Protein AF-A0AAE8SJ92-F1 (afdb_monomer)

Solvent-accessible surface area (backbone atoms only — not comparable to full-atom values): 19995 Å² total; per-residue (Å²): 140,82,83,85,82,84,79,82,82,78,79,76,79,74,78,73,86,86,67,100,81,76,43,75,47,78,49,66,34,76,80,78,74,96,70,78,94,58,76,64,58,62,57,50,50,47,51,51,50,50,48,50,41,55,70,40,39,70,31,31,31,41,36,41,26,36,75,69,54,67,70,46,52,54,52,37,30,34,48,52,74,58,79,40,101,64,63,31,52,60,46,26,26,34,40,36,40,39,67,45,48,76,90,80,44,58,90,70,37,42,37,67,33,60,55,70,66,66,40,65,37,47,46,60,35,84,49,24,35,33,44,37,54,49,67,61,39,69,62,73,81,68,88,68,86,73,56,53,15,34,16,52,30,29,32,42,35,42,74,61,72,81,57,59,38,29,28,59,53,35,27,32,43,33,30,53,60,83,88,53,43,47,85,85,71,62,76,72,70,36,28,30,30,54,50,19,57,42,49,57,76,21,25,85,42,27,28,34,42,34,39,50,43,50,90,30,46,38,61,67,25,71,72,34,79,88,53,48,79,85,55,51,72,66,53,50,52,46,51,39,48,52,59,36,69,72,40,91,86,58,88,67,52,64,68,49,52,56,55,35,54,73,58,30,58,80,78,86,78,50,84,76,75,68,54,84,42,67,56,10,40,50,78,63,52,73,26,81,47,32,27,35,40,34,37,15,45,38,40,61,53,21,50,36,81,54,98,77,83,58,80,65,34,46,56,76,52,81,55,94,65,49,58,77,82,38,63,47,93,57,51,78,43,82,45,69,40,93,76,56,90,83,42,28,63,68,63,72,75,74

Secondary structure (DSSP, 8-state):
--PPP--------PPPS--TT--EEEE------SSS--HHHHHHHHHHHHHHHHH-TT--EEEEES---HHHHHHHHHHHHT-S---TTTT--EEEEE-S-TTTS-TTBPEEE-HHHHHTTTTT-TT--EEEESSEEESS-------TT-B---EEE-S-GGGGGSBSS--EEEEE-TTPBPTTSPPP-B-HHHHHHHHHTTTTT--EEEEE-GGGB-HHHHH-TTT-----HHHHHHHHHHHHHTSTT-TTSHHHHHHHHHHPPPP---GGGGS--TTSS--GGG-TT--EEEEEHHHHH-----TT--SSP--SS--SS-TGGG--TT-SEEEEES--TTT-HHHHT-

Radius of gyration: 22.36 Å; Cα contacts (8 Å, |Δi|>4): 592; chains: 1; bounding box: 78×49×53 Å

Structure (mmCIF, N/CA/C/O backbone):
data_AF-A0AAE8SJ92-F1
#
_entry.id   AF-A0AAE8SJ92-F1
#
loop_
_atom_site.group_PDB
_atom_site.id
_atom_site.type_symbol
_atom_site.label_atom_id
_atom_site.label_alt_id
_atom_site.label_comp_id
_atom_site.label_asym_id
_atom_site.label_entity_id
_atom_site.label_seq_id
_atom_site.pdbx_PDB_ins_code
_atom_site.Cartn_x
_atom_site.Cartn_y
_atom_site.Cartn_z
_atom_site.occupancy
_atom_site.B_iso_or_equiv
_atom_site.auth_seq_id
_atom_site.auth_comp_id
_atom_site.auth_asym_id
_atom_site.auth_atom_id
_atom_site.pdbx_PDB_model_num
ATOM 1 N N . MET A 1 1 ? -52.503 16.963 -13.903 1.00 39.47 1 MET A N 1
ATOM 2 C CA . MET A 1 1 ? -52.080 15.668 -14.492 1.00 39.47 1 MET A CA 1
ATOM 3 C C . MET A 1 1 ? -50.887 15.995 -15.384 1.00 39.47 1 MET A C 1
ATOM 5 O O . MET A 1 1 ? -51.058 16.876 -16.203 1.00 39.47 1 MET A O 1
ATOM 9 N N . SER A 1 2 ? -49.658 15.505 -15.225 1.00 32.34 2 SER A N 1
ATOM 10 C CA . SER A 1 2 ? -49.125 14.230 -14.731 1.00 32.34 2 SER A CA 1
ATOM 11 C C . SER A 1 2 ? -47.848 14.455 -13.887 1.00 32.34 2 SER A C 1
ATOM 13 O O . SER A 1 2 ? -47.160 15.459 -14.041 1.00 32.34 2 SER A O 1
ATOM 15 N N . LYS A 1 3 ? -47.551 13.543 -12.951 1.00 31.61 3 LYS A N 1
ATOM 16 C CA . LYS A 1 3 ? -46.287 13.520 -12.188 1.00 31.61 3 LYS A CA 1
ATOM 17 C C . LYS A 1 3 ? -45.207 12.820 -13.028 1.00 31.61 3 LYS A C 1
ATOM 19 O O . LYS A 1 3 ? -45.517 11.751 -13.558 1.00 31.61 3 LYS A O 1
ATOM 24 N N . PRO A 1 4 ? -43.955 13.304 -13.094 1.00 30.95 4 PRO A N 1
ATOM 25 C CA . PRO A 1 4 ? -42.864 12.488 -13.603 1.00 30.95 4 PRO A CA 1
ATOM 26 C C . PRO A 1 4 ? -42.423 11.492 -12.520 1.00 30.95 4 PRO A C 1
ATOM 28 O O . PRO A 1 4 ? -42.120 11.852 -11.381 1.00 30.95 4 PRO A O 1
ATOM 31 N N . ASN A 1 5 ? -42.450 10.213 -12.889 1.00 31.83 5 ASN A N 1
ATOM 32 C CA . ASN A 1 5 ? -41.994 9.076 -12.097 1.00 31.83 5 ASN A CA 1
ATOM 33 C C . ASN A 1 5 ? -40.527 9.249 -11.670 1.00 31.83 5 ASN A C 1
ATOM 35 O O . ASN A 1 5 ? -39.636 9.259 -12.516 1.00 31.83 5 ASN A O 1
ATOM 39 N N . ARG A 1 6 ? -40.265 9.286 -10.359 1.00 26.86 6 ARG A N 1
ATOM 40 C CA . ARG A 1 6 ? -38.925 9.044 -9.809 1.00 26.86 6 ARG A CA 1
ATOM 41 C C . ARG A 1 6 ? -38.680 7.535 -9.812 1.00 26.86 6 ARG A C 1
ATOM 43 O O . ARG A 1 6 ? -39.269 6.816 -9.009 1.00 26.86 6 ARG A O 1
ATOM 50 N N . ARG A 1 7 ? -37.844 7.049 -10.732 1.00 24.59 7 ARG A N 1
ATOM 51 C CA . ARG A 1 7 ? -37.282 5.694 -10.649 1.00 24.59 7 ARG A CA 1
ATOM 52 C C . ARG A 1 7 ? -36.124 5.714 -9.656 1.00 24.59 7 ARG A C 1
ATOM 54 O O . ARG A 1 7 ? -35.165 6.453 -9.841 1.00 24.59 7 ARG A O 1
ATOM 61 N N . ILE A 1 8 ? -36.234 4.899 -8.613 1.00 24.17 8 ILE A N 1
ATOM 62 C CA . ILE A 1 8 ? -35.121 4.535 -7.739 1.00 24.17 8 ILE A CA 1
ATOM 63 C C . ILE A 1 8 ? -34.380 3.406 -8.454 1.00 24.17 8 ILE A C 1
ATOM 65 O O . ILE A 1 8 ? -34.894 2.292 -8.528 1.00 24.17 8 ILE A O 1
ATOM 69 N N . ASN A 1 9 ? -33.196 3.689 -8.994 1.00 21.56 9 ASN A N 1
ATOM 70 C CA . ASN 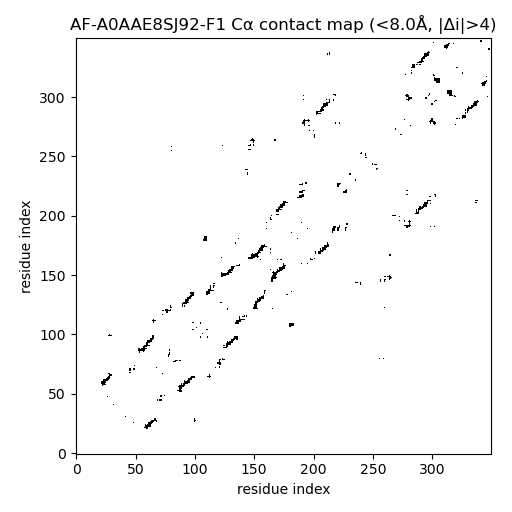A 1 9 ? -32.281 2.643 -9.436 1.00 21.56 9 ASN A CA 1
ATOM 71 C C . ASN A 1 9 ? -31.325 2.342 -8.280 1.00 21.56 9 ASN A C 1
ATOM 73 O O . ASN A 1 9 ? -30.251 2.924 -8.179 1.00 21.56 9 ASN A O 1
ATOM 77 N N . ALA A 1 10 ? -31.730 1.440 -7.388 1.00 25.19 10 ALA A N 1
ATOM 78 C CA . ALA A 1 10 ? -30.761 0.703 -6.592 1.00 25.19 10 ALA A CA 1
ATOM 79 C C . ALA A 1 10 ? -30.164 -0.349 -7.530 1.00 25.19 10 ALA A C 1
ATOM 81 O O . ALA A 1 10 ? -30.866 -1.285 -7.909 1.00 25.19 10 ALA A O 1
ATOM 82 N N . ILE A 1 11 ? -28.917 -0.172 -7.967 1.00 26.36 11 ILE A N 1
ATOM 83 C CA . ILE A 1 11 ? -28.207 -1.235 -8.683 1.00 26.36 11 ILE A CA 1
ATOM 84 C C . ILE A 1 11 ? -27.856 -2.292 -7.627 1.00 26.36 11 ILE A C 1
ATOM 86 O O . ILE A 1 11 ? -27.082 -1.996 -6.715 1.00 26.36 11 ILE A O 1
ATOM 90 N N . PRO A 1 12 ? -28.426 -3.507 -7.687 1.00 25.19 12 PRO A N 1
ATOM 91 C CA . PRO A 1 12 ? -27.986 -4.573 -6.815 1.00 25.19 12 PRO A CA 1
ATOM 92 C C . PRO A 1 12 ? -26.605 -5.005 -7.301 1.00 25.19 12 PRO A C 1
ATOM 94 O O . PRO A 1 12 ? -26.458 -5.471 -8.431 1.00 25.19 12 PRO A O 1
ATOM 97 N N . LEU A 1 13 ? -25.588 -4.861 -6.451 1.00 33.59 13 LEU A N 1
ATOM 98 C CA . LEU A 1 13 ? -24.337 -5.587 -6.643 1.00 33.59 13 LEU A CA 1
ATOM 99 C C . LEU A 1 13 ? -24.693 -7.077 -6.656 1.00 33.59 13 LEU A C 1
ATOM 101 O O . LEU A 1 13 ? -25.088 -7.641 -5.632 1.00 33.59 13 LEU A O 1
ATOM 105 N N . LEU A 1 14 ? -24.622 -7.695 -7.836 1.00 26.36 14 LEU A N 1
ATOM 106 C CA . LEU A 1 14 ? -24.794 -9.133 -7.985 1.00 26.36 14 LEU A CA 1
ATOM 107 C C . LEU A 1 14 ? -23.787 -9.831 -7.057 1.00 26.36 14 LEU A C 1
ATOM 109 O O . LEU A 1 14 ? -22.599 -9.499 -7.086 1.00 26.36 14 LEU A O 1
ATOM 113 N N . PRO A 1 15 ? -24.223 -10.787 -6.221 1.00 29.75 15 PRO A N 1
ATOM 114 C CA . PRO A 1 15 ? -23.308 -11.509 -5.357 1.00 29.75 15 PRO A CA 1
ATOM 115 C C . PRO A 1 15 ? -22.364 -12.344 -6.227 1.00 29.75 15 PRO A C 1
ATOM 117 O O . PRO A 1 15 ? -22.806 -13.256 -6.932 1.00 29.75 15 PRO A O 1
ATOM 120 N N . SER A 1 16 ? -21.056 -12.068 -6.160 1.00 33.53 16 SER A N 1
ATOM 121 C CA . SER A 1 16 ? -20.082 -13.067 -6.591 1.00 33.53 16 SER A CA 1
ATOM 122 C C . SER A 1 16 ? -20.241 -14.280 -5.671 1.00 33.53 16 SER A C 1
ATOM 124 O O . SER A 1 16 ? -20.337 -14.165 -4.444 1.00 33.53 16 SER A O 1
ATOM 126 N N . LYS A 1 17 ? -20.410 -15.450 -6.287 1.00 34.56 17 LYS A N 1
ATOM 127 C CA . LYS A 1 17 ? -20.635 -16.708 -5.579 1.00 34.56 17 LYS A CA 1
ATOM 128 C C . LYS A 1 17 ? -19.43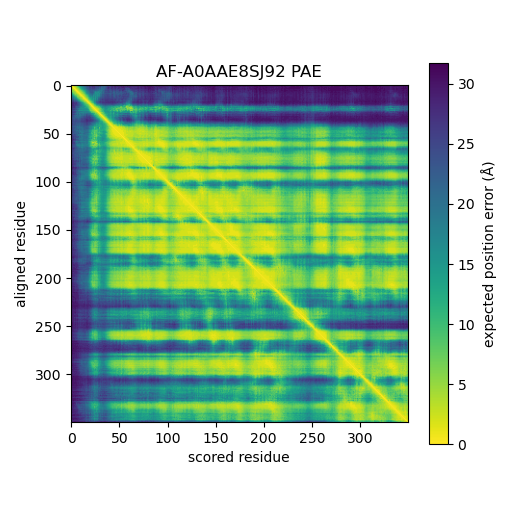3 -16.983 -4.662 1.00 34.56 17 LYS A C 1
ATOM 130 O O . LYS A 1 17 ? -18.298 -16.894 -5.113 1.00 34.56 17 LYS A O 1
ATOM 135 N N . ASN A 1 18 ? -19.733 -17.365 -3.417 1.00 37.59 18 ASN A N 1
ATOM 136 C CA . ASN A 1 18 ? -18.835 -17.745 -2.313 1.00 37.59 18 ASN A CA 1
ATOM 137 C C . ASN A 1 18 ? -18.198 -16.620 -1.474 1.00 37.59 18 ASN A C 1
ATOM 139 O O . ASN A 1 18 ? -17.007 -16.382 -1.590 1.00 37.59 18 ASN A O 1
ATOM 143 N N . THR A 1 19 ? -18.935 -16.079 -0.493 1.00 36.50 19 THR A N 1
ATOM 144 C CA . THR A 1 19 ? -18.473 -16.015 0.917 1.00 36.50 19 THR A CA 1
ATOM 145 C C . THR A 1 19 ? -19.671 -15.890 1.871 1.00 36.50 19 THR A C 1
ATOM 147 O O . THR A 1 19 ? -20.252 -14.823 2.050 1.00 36.50 19 THR A O 1
ATOM 150 N N . ALA A 1 20 ? -20.056 -16.984 2.529 1.00 35.12 20 ALA A N 1
ATOM 151 C CA . ALA A 1 20 ? -21.269 -17.060 3.351 1.00 35.12 20 ALA A CA 1
ATOM 152 C C . ALA A 1 20 ? -21.209 -16.331 4.717 1.00 35.12 20 ALA A C 1
ATOM 154 O O . ALA A 1 20 ? -22.040 -16.608 5.569 1.00 35.12 20 ALA A O 1
ATOM 155 N N . ASN A 1 21 ? -20.267 -15.408 4.965 1.00 43.81 21 ASN A N 1
ATOM 156 C CA . ASN A 1 21 ? -20.179 -14.700 6.258 1.00 43.81 21 ASN A CA 1
ATOM 157 C C . ASN A 1 21 ? -19.580 -13.276 6.212 1.00 43.81 21 ASN A C 1
ATOM 159 O O . ASN A 1 21 ? -19.284 -12.698 7.257 1.00 43.81 21 ASN A O 1
ATOM 163 N N . THR A 1 22 ? -19.405 -12.667 5.034 1.00 44.94 22 THR A N 1
ATOM 164 C CA . THR A 1 22 ? -18.806 -11.322 4.925 1.00 44.94 22 THR A CA 1
ATOM 165 C C . THR A 1 22 ? -19.889 -10.240 4.939 1.00 44.94 22 THR A C 1
ATOM 167 O O . THR A 1 22 ? -20.662 -10.130 3.989 1.00 44.94 22 THR A O 1
ATOM 170 N N . ARG A 1 23 ? -19.947 -9.408 5.990 1.00 70.44 23 ARG A N 1
ATOM 171 C CA . ARG A 1 23 ? -20.843 -8.237 6.033 1.00 70.44 23 ARG A CA 1
ATOM 172 C C . ARG A 1 23 ? -20.165 -7.049 5.350 1.00 70.44 23 ARG A C 1
ATOM 174 O O . ARG A 1 23 ? -19.140 -6.559 5.827 1.00 70.44 23 ARG A O 1
ATOM 181 N N . ARG A 1 24 ? -20.740 -6.609 4.229 1.00 65.94 24 ARG A N 1
ATOM 182 C CA . ARG A 1 24 ? -20.220 -5.532 3.375 1.00 65.94 24 ARG A CA 1
ATOM 183 C C . ARG A 1 24 ? -21.035 -4.254 3.580 1.00 65.94 24 ARG A C 1
ATOM 185 O O . ARG A 1 24 ? -22.256 -4.324 3.692 1.00 65.94 24 ARG A O 1
ATOM 192 N N . CYS A 1 25 ? -20.362 -3.111 3.616 1.00 67.94 25 CYS A N 1
ATOM 193 C CA . CYS A 1 25 ? -20.975 -1.786 3.607 1.00 67.94 25 CYS A CA 1
ATOM 194 C C . CYS A 1 25 ? -20.349 -0.968 2.479 1.00 67.94 25 CYS A C 1
ATOM 196 O O . CYS A 1 25 ? -19.129 -0.986 2.331 1.00 67.94 25 CYS A O 1
ATOM 198 N N . ALA A 1 26 ? -21.166 -0.268 1.699 1.00 63.25 26 ALA A N 1
ATOM 199 C CA . ALA A 1 26 ? -20.696 0.626 0.652 1.00 63.25 26 ALA A CA 1
ATOM 200 C C . ALA A 1 26 ? -21.187 2.042 0.933 1.00 63.25 26 ALA A C 1
ATOM 202 O O . ALA A 1 26 ? -22.375 2.245 1.187 1.00 63.25 26 ALA A O 1
ATOM 203 N N . VAL A 1 27 ? -20.263 2.998 0.892 1.00 58.47 27 VAL A N 1
ATOM 204 C CA . VAL A 1 27 ? -20.549 4.428 0.962 1.00 58.47 27 VAL A CA 1
ATOM 205 C C . VAL A 1 27 ? -20.039 5.034 -0.339 1.00 58.47 27 VAL A C 1
ATOM 207 O O . VAL A 1 27 ? -18.835 5.125 -0.559 1.00 58.47 27 VAL A O 1
ATOM 210 N N . MET A 1 28 ? -20.972 5.379 -1.222 1.00 51.91 28 MET A N 1
ATOM 211 C CA . MET A 1 28 ? -20.677 5.995 -2.515 1.00 51.91 28 MET A CA 1
ATOM 212 C C . MET A 1 28 ? -20.774 7.517 -2.385 1.00 51.91 28 MET A C 1
ATOM 214 O O . MET A 1 28 ? -21.658 8.007 -1.678 1.00 51.91 28 MET A O 1
ATOM 218 N N . GLY A 1 29 ? -19.889 8.247 -3.068 1.00 43.38 29 GLY A N 1
ATOM 219 C CA . GLY A 1 29 ? -19.959 9.700 -3.189 1.00 43.38 29 GLY A CA 1
ATOM 220 C C . GLY A 1 29 ? -21.276 10.121 -3.836 1.00 43.38 29 GLY A C 1
ATOM 221 O O . GLY A 1 29 ? -21.717 9.530 -4.826 1.00 43.38 29 GLY A O 1
ATOM 222 N N . TRP A 1 30 ? -21.937 11.119 -3.256 1.00 43.75 30 TRP A N 1
ATOM 223 C CA . TRP A 1 30 ? -23.242 11.599 -3.701 1.00 43.75 30 TRP A CA 1
ATOM 224 C C . TRP A 1 30 ? -23.249 13.125 -3.635 1.00 43.75 30 TRP A C 1
ATOM 226 O O . TRP A 1 30 ? -23.286 13.685 -2.545 1.00 43.75 30 TRP A O 1
ATOM 236 N N . ASN A 1 31 ? -23.257 13.806 -4.788 1.00 42.38 31 ASN A N 1
ATOM 237 C CA . ASN A 1 31 ? -23.705 15.199 -4.836 1.00 42.38 31 ASN A CA 1
ATOM 238 C C . ASN A 1 31 ? -25.142 15.207 -5.340 1.00 42.38 31 ASN A C 1
ATOM 240 O O . ASN A 1 31 ? -25.441 14.775 -6.458 1.00 42.38 31 ASN A O 1
ATOM 244 N N . ALA A 1 32 ? -26.033 15.761 -4.525 1.00 38.16 32 ALA A N 1
ATOM 245 C CA . ALA A 1 32 ? -27.247 16.355 -5.050 1.00 38.16 32 ALA A CA 1
ATOM 246 C C . ALA A 1 32 ? -26.840 17.404 -6.098 1.00 38.16 32 ALA A C 1
ATOM 248 O O . ALA A 1 32 ? -25.933 18.197 -5.847 1.00 38.16 32 ALA A O 1
ATOM 249 N N . CYS A 1 33 ? -27.480 17.388 -7.273 1.00 37.44 33 CYS A N 1
ATOM 250 C CA . CYS A 1 33 ? -27.325 18.447 -8.270 1.00 37.44 33 CYS A CA 1
ATOM 251 C C . CYS A 1 33 ? -27.384 19.813 -7.577 1.00 37.44 33 CYS A C 1
ATOM 253 O O . CYS A 1 33 ? -28.351 20.095 -6.864 1.00 37.44 33 CYS A O 1
ATOM 255 N N . GLU A 1 34 ? -26.376 20.655 -7.812 1.00 39.41 34 GLU A N 1
ATOM 256 C CA . GLU A 1 34 ? -26.421 22.086 -7.512 1.00 39.41 34 GLU A CA 1
ATOM 257 C C . GLU A 1 34 ? -27.433 22.761 -8.448 1.00 39.41 34 GLU A C 1
ATOM 259 O O . GLU A 1 34 ? -27.110 23.497 -9.372 1.00 39.41 34 GLU A O 1
ATOM 264 N N . SER A 1 35 ? -28.703 22.464 -8.227 1.00 42.44 35 SER A N 1
ATOM 265 C CA . SER A 1 35 ? -29.823 23.224 -8.742 1.00 42.44 35 SER A CA 1
ATOM 266 C C . SER A 1 35 ? -30.831 23.286 -7.603 1.00 42.44 35 SER A C 1
ATOM 268 O O . SER A 1 35 ? -31.515 22.305 -7.311 1.00 42.44 35 SER A O 1
ATOM 270 N N . ASP A 1 36 ? -30.843 24.443 -6.947 1.00 40.47 36 ASP A N 1
ATOM 271 C CA . ASP A 1 36 ? -31.746 24.883 -5.882 1.00 40.47 36 ASP A CA 1
ATOM 272 C C . ASP A 1 36 ? -31.454 24.389 -4.449 1.00 40.47 36 ASP A C 1
ATOM 274 O O . ASP A 1 36 ? -32.046 23.452 -3.918 1.00 40.47 36 ASP A O 1
ATOM 278 N N . GLY A 1 37 ? -30.589 25.139 -3.756 1.00 40.84 37 GLY A N 1
ATOM 279 C CA . GLY A 1 37 ? -30.899 25.691 -2.429 1.00 40.84 37 GLY A CA 1
ATOM 280 C C . GLY A 1 37 ? -31.113 24.754 -1.234 1.00 40.84 37 GLY A C 1
ATOM 281 O O . GLY A 1 37 ? -31.544 25.242 -0.190 1.00 40.84 37 GLY A O 1
ATOM 282 N N . ASN A 1 38 ? -30.820 23.454 -1.312 1.00 43.84 38 ASN A N 1
ATOM 283 C CA . ASN A 1 38 ? -31.159 22.529 -0.226 1.00 43.84 38 ASN A CA 1
ATOM 284 C C . ASN A 1 38 ? -29.946 22.038 0.586 1.00 43.84 38 ASN A C 1
ATOM 286 O O . ASN A 1 38 ? -29.591 20.866 0.586 1.00 43.84 38 ASN A O 1
ATOM 290 N N . CYS A 1 39 ? -29.365 22.934 1.391 1.00 49.31 39 CYS A N 1
ATOM 291 C CA . CYS A 1 39 ? -28.339 22.623 2.406 1.00 49.31 39 CYS A CA 1
ATOM 292 C C . CYS A 1 39 ? -28.813 21.602 3.483 1.00 49.31 39 CYS A C 1
ATOM 294 O O . CYS A 1 39 ? -28.032 21.152 4.322 1.00 49.31 39 CYS A O 1
ATOM 296 N N . SER A 1 40 ? -30.100 21.231 3.489 1.00 53.56 40 SER A N 1
ATOM 297 C CA . SER A 1 40 ? -30.690 20.298 4.455 1.00 53.56 40 SER A CA 1
ATOM 298 C C . SER A 1 40 ? -30.436 18.815 4.136 1.00 53.56 40 SER A C 1
ATOM 300 O O . SER A 1 40 ? -30.274 18.032 5.073 1.00 53.56 40 SER A O 1
ATOM 302 N N . SER A 1 41 ? -30.340 18.420 2.858 1.00 59.38 41 SER A N 1
ATOM 303 C CA . SER A 1 41 ? -30.133 17.014 2.468 1.00 59.38 41 SER A CA 1
ATOM 304 C C . SER A 1 41 ? -28.715 16.531 2.777 1.00 59.38 41 SER A C 1
ATOM 306 O O . SER A 1 41 ? -28.559 15.492 3.411 1.00 59.38 41 SER A O 1
ATOM 308 N N . LEU A 1 42 ? -27.699 17.349 2.479 1.00 61.41 42 LEU A N 1
ATOM 309 C CA . LEU A 1 42 ? -26.288 17.058 2.782 1.00 61.41 42 LEU A CA 1
ATOM 310 C C . LEU A 1 42 ? -26.049 16.841 4.286 1.00 61.41 42 LEU A C 1
ATOM 312 O O . LEU A 1 42 ? -25.359 15.911 4.700 1.00 61.41 42 LEU A O 1
ATOM 316 N N . LYS A 1 43 ? -26.671 17.665 5.142 1.00 68.69 43 LYS A N 1
ATOM 317 C CA . LYS A 1 43 ? -26.583 17.506 6.605 1.00 68.69 43 LYS A CA 1
ATOM 318 C C . LYS A 1 43 ? -27.239 16.213 7.083 1.00 68.69 43 LYS A C 1
ATOM 320 O O . LYS A 1 43 ? -26.727 15.576 8.001 1.00 68.69 43 LYS A O 1
ATOM 325 N N . PHE A 1 44 ? -28.360 15.826 6.477 1.00 76.12 44 PHE A N 1
ATOM 326 C CA . PHE A 1 44 ? -29.030 14.570 6.795 1.00 76.12 44 PHE A CA 1
ATOM 327 C C . PHE A 1 44 ? -28.173 13.361 6.397 1.00 76.12 44 PHE A C 1
ATOM 329 O O . PHE A 1 44 ? -28.011 12.443 7.195 1.00 76.12 44 PHE A O 1
ATOM 336 N N . GLU A 1 45 ? -27.558 13.386 5.216 1.00 72.56 45 GLU A N 1
ATOM 337 C CA . GLU A 1 45 ? -26.697 12.312 4.702 1.00 72.56 45 GLU A CA 1
ATOM 338 C C . GLU A 1 45 ? -25.482 12.056 5.599 1.00 72.56 45 GLU A C 1
ATOM 340 O O . GLU A 1 45 ? -25.234 10.919 6.001 1.00 72.56 45 GLU A O 1
ATOM 345 N N . VAL A 1 46 ? -24.777 13.118 5.999 1.00 77.94 46 VAL A N 1
ATOM 346 C CA . VAL A 1 46 ? -23.648 13.041 6.940 1.00 77.94 46 VAL A CA 1
ATOM 347 C C . VAL A 1 46 ? -24.059 12.375 8.248 1.00 77.94 46 VAL A C 1
ATOM 349 O O . VAL A 1 46 ? -23.361 11.490 8.747 1.00 77.94 46 VAL A O 1
ATOM 352 N N . VAL A 1 47 ? -25.201 12.788 8.806 1.00 80.75 47 VAL A N 1
ATOM 353 C CA . VAL A 1 47 ? -25.721 12.222 10.055 1.00 80.75 47 VAL A CA 1
ATOM 354 C C . VAL A 1 47 ? -26.063 10.749 9.864 1.00 80.75 47 VAL A C 1
ATOM 356 O O . VAL A 1 47 ? -25.702 9.933 10.708 1.00 80.75 47 VAL A O 1
ATOM 359 N N . VAL A 1 48 ? -26.696 10.379 8.749 1.00 84.56 48 VAL A N 1
ATOM 360 C CA . VAL A 1 48 ? -27.018 8.980 8.444 1.00 84.56 48 VAL A CA 1
ATOM 361 C C . VAL A 1 48 ? -25.750 8.134 8.333 1.00 84.56 48 VAL A C 1
ATOM 363 O O . VAL A 1 48 ? -25.703 7.067 8.940 1.00 84.56 48 VAL A O 1
ATOM 366 N N . ILE A 1 49 ? -24.707 8.597 7.639 1.00 83.56 49 ILE A N 1
ATOM 367 C CA . ILE A 1 49 ? -23.440 7.857 7.514 1.00 83.56 49 ILE A CA 1
ATOM 368 C C . ILE A 1 49 ? -22.757 7.706 8.879 1.00 83.56 49 ILE A C 1
ATOM 370 O O . ILE A 1 49 ? -22.357 6.600 9.247 1.00 83.56 49 ILE A O 1
ATOM 374 N N . ALA A 1 50 ? -22.672 8.782 9.668 1.00 81.56 50 ALA A N 1
ATOM 375 C CA . ALA A 1 50 ? -22.088 8.726 11.008 1.00 81.56 50 ALA A CA 1
ATOM 376 C C . ALA A 1 50 ? -22.858 7.754 11.922 1.00 81.56 50 ALA A C 1
ATOM 378 O O . ALA A 1 50 ? -22.251 6.937 12.622 1.00 81.56 50 ALA A O 1
ATOM 379 N N . LEU A 1 51 ? -24.196 7.779 11.871 1.00 83.38 51 LEU A N 1
ATOM 380 C CA . LEU A 1 51 ? -25.047 6.834 12.594 1.00 83.38 51 LEU A CA 1
ATOM 381 C C . LEU A 1 51 ? -24.812 5.399 12.110 1.00 83.38 51 LEU A C 1
ATOM 383 O O . LEU A 1 51 ? -24.586 4.517 12.939 1.00 83.38 51 LEU A O 1
ATOM 387 N N . LEU A 1 52 ? -24.785 5.153 10.798 1.00 84.19 52 LEU A N 1
ATOM 388 C CA . LEU A 1 52 ? -24.481 3.836 10.235 1.00 84.19 52 LEU A CA 1
ATOM 389 C C . LEU A 1 52 ? -23.134 3.317 10.741 1.00 84.19 52 LEU A C 1
ATOM 391 O O . LEU A 1 52 ? -23.071 2.198 11.242 1.00 84.19 52 LEU A O 1
ATOM 395 N N . PHE A 1 53 ? -22.075 4.123 10.702 1.00 85.38 53 PHE A N 1
ATOM 396 C CA . PHE A 1 53 ? -20.776 3.717 11.238 1.00 85.38 53 PHE A CA 1
ATOM 397 C C . PHE A 1 53 ? -20.823 3.448 12.744 1.00 85.38 53 PHE A C 1
ATOM 399 O O . PHE A 1 53 ? -20.226 2.474 13.199 1.00 85.38 53 PHE A O 1
ATOM 406 N N . SER A 1 54 ? -21.560 4.251 13.516 1.00 82.19 54 SER A N 1
ATOM 407 C CA . SER A 1 54 ? -21.717 4.046 14.963 1.00 82.19 54 SER A CA 1
ATOM 408 C C . SER A 1 54 ? -22.440 2.747 15.337 1.00 82.19 54 SER A C 1
ATOM 410 O O . SER A 1 54 ? -22.081 2.096 16.321 1.00 82.19 54 SER A O 1
ATOM 412 N N . PHE A 1 55 ? -23.442 2.344 14.553 1.00 81.38 55 PHE A N 1
ATOM 413 C CA . PHE A 1 55 ? -24.256 1.165 14.847 1.00 81.38 55 PHE A CA 1
ATOM 414 C C . PHE A 1 55 ? -23.682 -0.109 14.229 1.00 81.38 55 PHE A C 1
ATOM 416 O O . PHE A 1 55 ? -23.883 -1.209 14.752 1.00 81.38 55 PHE A O 1
ATOM 423 N N . CYS A 1 56 ? -22.926 0.012 13.143 1.00 76.88 56 CYS A N 1
ATOM 424 C CA . CYS A 1 56 ? -22.430 -1.129 12.395 1.00 76.88 56 CYS A CA 1
ATOM 425 C C . CYS A 1 56 ? -21.061 -1.616 12.901 1.00 76.88 56 CYS A C 1
ATOM 427 O O . CYS A 1 56 ? -20.034 -1.500 12.234 1.00 76.88 56 CYS A O 1
ATOM 429 N N . LYS A 1 57 ? -21.063 -2.245 14.080 1.00 81.44 57 LYS A N 1
ATOM 430 C CA . LYS A 1 57 ? -19.853 -2.776 14.746 1.00 81.44 57 LYS A CA 1
ATOM 431 C C . LYS A 1 57 ? -19.211 -3.979 14.041 1.00 81.44 57 LYS A C 1
ATOM 433 O O . LYS A 1 57 ? -18.036 -4.260 14.249 1.00 81.44 57 LYS A O 1
ATOM 438 N N . ASN A 1 58 ? -19.986 -4.680 13.211 1.00 85.19 58 ASN A N 1
ATOM 439 C CA . ASN A 1 58 ? -19.608 -5.955 12.589 1.00 85.19 58 ASN A CA 1
ATOM 440 C C . ASN A 1 58 ? -19.308 -5.829 11.085 1.00 85.19 58 ASN A C 1
ATOM 442 O O . ASN A 1 58 ? -19.302 -6.841 10.385 1.00 85.19 58 ASN A O 1
ATOM 446 N N . ILE A 1 59 ? -19.138 -4.611 10.558 1.00 88.94 59 ILE A N 1
ATOM 447 C CA . ILE A 1 59 ? -18.686 -4.433 9.173 1.00 88.94 59 ILE A CA 1
ATOM 448 C C . ILE A 1 59 ? -17.241 -4.906 9.086 1.00 88.94 59 ILE A C 1
ATOM 450 O O . ILE A 1 59 ? -16.390 -4.421 9.824 1.00 88.94 59 ILE A O 1
ATOM 454 N N . THR A 1 60 ? -16.981 -5.828 8.164 1.00 94.12 60 THR A N 1
ATOM 455 C CA . THR A 1 60 ? -15.630 -6.327 7.876 1.00 94.12 60 THR A CA 1
ATOM 456 C C . THR A 1 60 ? -15.068 -5.750 6.587 1.00 94.12 60 THR A C 1
ATOM 458 O O . THR A 1 60 ? -13.855 -5.752 6.406 1.00 94.12 60 THR A O 1
ATOM 461 N N . THR A 1 61 ? -15.930 -5.251 5.701 1.00 94.62 61 THR A N 1
ATOM 462 C CA . THR A 1 61 ? -15.541 -4.694 4.404 1.00 94.62 61 THR A CA 1
ATOM 463 C C . THR A 1 61 ? -16.254 -3.373 4.164 1.00 94.62 61 THR A C 1
ATOM 465 O O . THR A 1 61 ? -17.487 -3.331 4.215 1.00 94.62 61 THR A O 1
ATOM 468 N N . LEU A 1 62 ? -15.485 -2.328 3.878 1.00 91.69 62 LEU A N 1
ATOM 469 C CA . LEU A 1 62 ? -15.972 -0.989 3.574 1.00 91.69 62 LEU A CA 1
ATOM 470 C C . LEU A 1 62 ? -15.542 -0.598 2.161 1.00 91.69 62 LEU A C 1
ATOM 472 O O . LEU A 1 62 ? -14.356 -0.637 1.842 1.00 91.69 62 LEU A O 1
ATOM 476 N N . TYR A 1 63 ? -16.512 -0.216 1.339 1.00 90.19 63 TYR A N 1
ATOM 477 C CA . TYR A 1 63 ? -16.269 0.402 0.042 1.00 90.19 63 TYR A CA 1
ATOM 478 C C . TYR A 1 63 ? -16.400 1.914 0.202 1.00 90.19 63 TYR A C 1
ATOM 480 O O . TYR A 1 63 ? 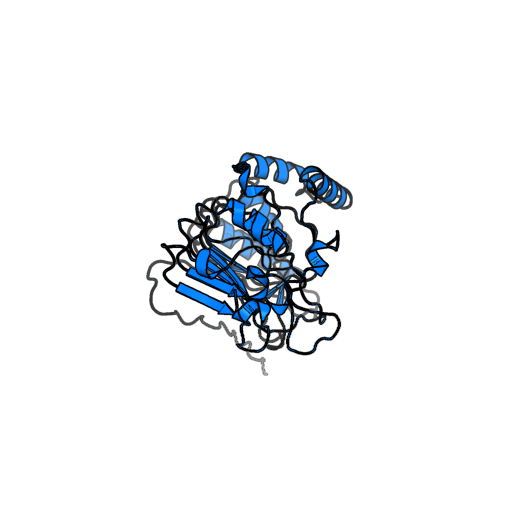-17.415 2.377 0.731 1.00 90.19 63 TYR A O 1
ATOM 488 N N . LEU A 1 64 ? -15.372 2.647 -0.216 1.00 86.69 64 LEU A N 1
ATOM 489 C CA . LEU A 1 64 ? -15.316 4.105 -0.191 1.00 86.69 64 LEU A CA 1
ATOM 490 C C . LEU A 1 64 ? -15.137 4.616 -1.614 1.00 86.69 64 LEU A C 1
ATOM 492 O O . LEU A 1 64 ? -14.300 4.103 -2.350 1.00 86.69 64 LEU A O 1
ATOM 496 N N . ALA A 1 65 ? -15.904 5.628 -1.984 1.00 82.94 65 ALA A N 1
ATOM 497 C CA . ALA A 1 65 ? -15.700 6.351 -3.229 1.00 82.94 65 ALA A CA 1
ATOM 498 C C . ALA A 1 65 ? -15.184 7.770 -2.978 1.00 82.94 65 ALA A C 1
ATOM 500 O O . ALA A 1 65 ? -15.118 8.216 -1.829 1.00 82.94 65 ALA A O 1
ATOM 501 N N . GLU A 1 66 ? -14.805 8.464 -4.050 1.00 73.38 66 GLU A N 1
ATOM 502 C CA . GLU A 1 66 ? -14.464 9.883 -4.014 1.00 73.38 66 GLU A CA 1
ATOM 503 C C . GLU A 1 66 ? -15.592 10.744 -3.407 1.00 73.38 66 GLU A C 1
ATOM 505 O O . GLU A 1 66 ? -16.748 10.329 -3.332 1.00 73.38 66 GLU A O 1
ATOM 510 N N . GLU A 1 67 ? -15.245 11.963 -2.979 1.00 70.56 67 GLU A N 1
ATOM 511 C CA . GLU A 1 67 ? -16.182 12.965 -2.436 1.00 70.56 67 GLU A CA 1
ATOM 512 C C . GLU A 1 67 ? -16.894 12.589 -1.117 1.00 70.56 67 GLU A C 1
ATOM 514 O O . GLU A 1 67 ? -18.045 12.970 -0.886 1.00 70.56 67 GLU A O 1
ATOM 519 N N . LEU A 1 68 ? -16.224 11.895 -0.191 1.00 71.19 68 LEU A N 1
ATOM 520 C CA . LEU A 1 68 ? -16.758 11.772 1.164 1.00 71.19 68 LEU A CA 1
ATOM 521 C C . LEU A 1 68 ? -16.813 13.154 1.831 1.00 71.19 68 LEU A C 1
ATOM 523 O O . LEU A 1 68 ? -15.856 13.932 1.823 1.00 71.19 68 LEU A O 1
ATOM 527 N N . HIS A 1 69 ? -17.960 13.473 2.422 1.00 73.19 69 HIS A N 1
ATOM 528 C CA . HIS A 1 69 ? -18.155 14.758 3.079 1.00 73.19 69 HIS A CA 1
ATOM 529 C C . HIS A 1 69 ? -17.190 14.918 4.271 1.00 73.19 69 HIS A C 1
ATOM 531 O O . HIS A 1 69 ? -17.093 14.025 5.113 1.00 73.19 69 HIS A O 1
ATOM 537 N N . HIS A 1 70 ? -16.558 16.091 4.412 1.00 73.12 70 HIS A N 1
ATOM 538 C CA . HIS A 1 70 ? -15.542 16.388 5.443 1.00 73.12 70 HIS A CA 1
ATOM 539 C C . HIS A 1 70 ? -15.947 15.964 6.868 1.00 73.12 70 HIS A C 1
ATOM 541 O O . HIS A 1 70 ? -15.145 15.446 7.635 1.00 73.12 70 HIS A O 1
ATOM 547 N N . SER A 1 71 ? -17.209 16.166 7.251 1.00 75.19 71 SER A N 1
ATOM 548 C CA . SER A 1 71 ? -17.704 15.765 8.578 1.00 75.19 71 SER A CA 1
ATOM 549 C C . SER A 1 71 ? -17.684 14.249 8.826 1.00 75.19 71 SER A C 1
ATOM 551 O O . SER A 1 71 ? -17.570 13.826 9.975 1.00 75.19 71 SER A O 1
ATOM 553 N N . VAL A 1 72 ? -17.806 13.429 7.778 1.00 80.12 72 VAL A N 1
ATOM 554 C CA . VAL A 1 72 ? -17.662 11.972 7.884 1.00 80.12 72 VAL A CA 1
ATOM 555 C C . VAL A 1 72 ? -16.186 11.608 8.048 1.00 80.12 72 VAL A C 1
ATOM 557 O O . VAL A 1 72 ? -15.877 10.801 8.925 1.00 80.12 72 VAL A O 1
ATOM 560 N N . ASP A 1 73 ? -15.283 12.249 7.294 1.00 79.44 73 ASP A N 1
ATOM 561 C CA . ASP A 1 73 ? -13.829 12.089 7.464 1.00 79.44 73 ASP A CA 1
ATOM 562 C C . ASP A 1 73 ? -13.410 12.392 8.906 1.00 79.44 73 ASP A C 1
ATOM 564 O O . ASP A 1 73 ? -12.791 11.564 9.569 1.00 79.44 73 ASP A O 1
ATOM 568 N N . GLU A 1 74 ? -13.809 13.555 9.427 1.00 80.44 74 GLU A N 1
ATOM 569 C CA . GLU A 1 74 ? -13.517 13.986 10.796 1.00 80.44 74 GLU A CA 1
ATOM 570 C C . GLU A 1 74 ? -14.044 12.992 11.840 1.00 80.44 74 GLU A C 1
ATOM 572 O O . GLU A 1 74 ? -13.346 12.660 12.802 1.00 80.44 74 GLU A O 1
ATOM 577 N N . TYR A 1 75 ? -15.261 12.477 11.649 1.00 83.88 75 TYR A N 1
ATOM 578 C CA . TYR A 1 75 ? -15.822 11.451 12.523 1.00 83.88 75 TYR A CA 1
ATOM 579 C C . TYR A 1 75 ? -14.981 10.165 12.504 1.00 83.88 75 TYR A C 1
ATOM 581 O O . TYR A 1 75 ? -14.674 9.616 13.566 1.00 83.88 75 TYR A O 1
ATOM 589 N N . MET A 1 76 ? -14.586 9.687 11.320 1.00 86.38 76 MET A N 1
ATOM 590 C CA . MET A 1 76 ? -13.777 8.474 11.195 1.00 86.38 76 MET A CA 1
ATOM 591 C C . MET A 1 76 ? -12.356 8.670 11.738 1.00 86.38 76 MET A C 1
ATOM 593 O O . MET A 1 76 ? -11.818 7.757 12.359 1.00 86.38 76 MET A O 1
ATOM 597 N N . ILE A 1 77 ? -11.759 9.854 11.579 1.00 85.88 77 ILE A N 1
ATOM 598 C CA . ILE A 1 77 ? -10.456 10.173 12.174 1.00 85.88 77 ILE A CA 1
ATOM 599 C C . ILE A 1 77 ? -10.559 10.131 13.701 1.00 85.88 77 ILE A C 1
ATOM 601 O O . ILE A 1 77 ? -9.822 9.379 14.335 1.00 85.88 77 ILE A O 1
ATOM 605 N N . LYS A 1 78 ? -11.521 10.842 14.302 1.00 84.44 78 LYS A N 1
ATOM 606 C CA . LYS A 1 78 ? -11.734 10.814 15.761 1.00 84.44 78 LYS A CA 1
ATOM 607 C C . LYS A 1 78 ? -11.972 9.397 16.284 1.00 84.44 78 LYS A C 1
ATOM 609 O O . LYS A 1 78 ? -11.522 9.051 17.373 1.00 84.44 78 LYS A O 1
ATOM 614 N N . LEU A 1 79 ? -12.653 8.553 15.507 1.00 85.44 79 LEU A N 1
ATOM 615 C CA . LEU A 1 79 ? -12.835 7.136 15.826 1.00 85.44 79 LEU A CA 1
ATOM 616 C C . LEU A 1 79 ? -11.505 6.370 15.824 1.00 85.44 79 LEU A C 1
ATOM 618 O O . LEU A 1 79 ? -11.226 5.619 16.754 1.00 85.44 79 LEU A O 1
ATOM 622 N N . ASN A 1 80 ? -10.686 6.571 14.792 1.00 88.00 80 ASN A N 1
ATOM 623 C CA . ASN A 1 80 ? -9.405 5.894 14.596 1.00 88.00 80 ASN A CA 1
ATOM 624 C C . ASN A 1 80 ? -8.352 6.277 15.653 1.00 88.00 80 ASN A C 1
ATOM 626 O O . ASN A 1 80 ? -7.500 5.462 16.011 1.00 88.00 80 ASN A O 1
ATOM 630 N N . TYR A 1 81 ? -8.428 7.505 16.173 1.00 86.88 81 TYR A N 1
ATOM 631 C CA . TYR A 1 81 ? -7.550 8.015 17.232 1.00 86.88 81 TYR A CA 1
ATOM 632 C C . TYR A 1 81 ? -8.104 7.818 18.651 1.00 86.88 81 TYR A C 1
ATOM 634 O O . TYR A 1 81 ? -7.368 7.991 19.619 1.00 86.88 81 TYR A O 1
ATOM 642 N N . GLY A 1 82 ? -9.353 7.361 18.789 1.00 84.44 82 GLY A N 1
ATOM 643 C CA . GLY A 1 82 ? -9.972 7.079 20.088 1.00 84.44 82 GLY A CA 1
ATOM 644 C C . GLY A 1 82 ? -10.554 8.305 20.800 1.00 84.44 82 GLY A C 1
ATOM 645 O O . GLY A 1 82 ? -10.921 8.207 21.971 1.00 84.44 82 GLY A O 1
ATOM 646 N N . ASP A 1 83 ? -10.697 9.431 20.100 1.00 84.38 83 ASP A N 1
ATOM 647 C CA . ASP A 1 83 ? -11.263 10.678 20.634 1.00 84.38 83 ASP A CA 1
ATOM 648 C C . ASP A 1 83 ? -12.773 10.569 20.891 1.00 84.38 83 ASP A C 1
ATOM 650 O O . ASP A 1 83 ? -13.347 11.320 21.683 1.00 84.38 83 ASP A O 1
ATOM 654 N N . ILE A 1 84 ? -13.440 9.614 20.235 1.00 83.56 84 ILE A N 1
ATOM 655 C CA . ILE A 1 84 ? -14.842 9.274 20.484 1.00 83.56 84 ILE A CA 1
ATOM 656 C C . ILE A 1 84 ? -14.967 7.854 21.038 1.00 83.56 84 ILE A C 1
ATOM 658 O O . ILE A 1 84 ? -14.397 6.901 20.513 1.00 83.56 84 ILE A O 1
ATOM 662 N N . LYS A 1 85 ? -15.782 7.692 22.089 1.00 77.06 85 LYS A N 1
ATOM 663 C CA . LYS A 1 85 ? -16.037 6.409 22.778 1.00 77.06 85 LYS A CA 1
ATOM 664 C C . LYS A 1 85 ? -16.981 5.490 21.991 1.00 77.06 85 LYS A C 1
ATOM 666 O O . LYS A 1 85 ? -17.992 5.022 22.514 1.00 77.06 85 LYS A O 1
ATOM 671 N N . ASN A 1 86 ? -16.687 5.264 20.716 1.00 71.19 86 ASN A N 1
ATOM 672 C CA . ASN A 1 86 ? -17.519 4.497 19.801 1.00 71.19 86 ASN A CA 1
ATOM 673 C C . ASN A 1 86 ? -16.807 3.209 19.356 1.00 71.19 86 ASN A C 1
ATOM 675 O O . ASN A 1 86 ? -15.594 3.161 19.218 1.00 71.19 86 ASN A O 1
ATOM 679 N N . THR A 1 87 ? -17.588 2.148 19.154 1.00 71.69 87 THR A N 1
ATOM 680 C CA . THR A 1 87 ? -17.112 0.805 18.760 1.00 71.69 87 THR A CA 1
ATOM 681 C C . THR A 1 87 ? -17.374 0.495 17.283 1.00 71.69 87 THR A C 1
ATOM 683 O O . THR A 1 87 ? -17.165 -0.633 16.837 1.00 71.69 87 THR A O 1
ATOM 686 N N . GLY A 1 88 ? -17.846 1.482 16.518 1.00 79.88 88 GLY A N 1
ATOM 687 C CA . GLY A 1 88 ? -17.981 1.399 15.070 1.00 79.88 88 GLY A CA 1
ATOM 688 C C . GLY A 1 88 ? -16.662 1.036 14.392 1.00 79.88 88 GLY A C 1
ATOM 689 O O . GLY A 1 88 ? -15.591 1.379 14.890 1.00 79.88 88 GLY A O 1
ATOM 690 N N . LEU A 1 89 ? -16.746 0.318 13.270 1.00 82.94 89 LEU A N 1
ATOM 691 C CA . LEU A 1 89 ? -15.614 -0.035 12.396 1.00 82.94 89 LEU A CA 1
ATOM 692 C C . LEU A 1 89 ? -14.455 -0.819 13.051 1.00 82.94 89 LEU A C 1
ATOM 694 O O . LEU A 1 89 ? -13.481 -1.128 12.375 1.00 82.94 89 LEU A O 1
ATOM 698 N N . GLN A 1 90 ? -14.558 -1.227 14.320 1.00 85.50 90 GLN A N 1
ATOM 699 C CA . GLN A 1 90 ? -13.505 -1.995 15.001 1.00 85.50 90 GLN A CA 1
ATOM 700 C C . GLN A 1 90 ? -13.303 -3.394 14.396 1.00 85.50 90 GLN A C 1
ATOM 702 O O . GLN A 1 90 ? -12.220 -3.958 14.504 1.00 85.50 90 GLN A O 1
ATOM 707 N N . SER A 1 91 ? -14.329 -3.941 13.733 1.00 90.88 91 SER A N 1
ATOM 708 C CA . SER A 1 91 ? -14.258 -5.218 13.005 1.00 90.88 91 SER A CA 1
ATOM 709 C C . SER A 1 91 ? -13.799 -5.077 11.551 1.00 90.88 91 SER A C 1
ATOM 711 O O . SER A 1 91 ? -13.809 -6.071 10.821 1.00 90.88 91 SER A O 1
ATOM 713 N N . LEU A 1 92 ? -13.451 -3.864 11.104 1.00 92.69 92 LEU A N 1
ATOM 714 C CA . LEU A 1 92 ? -13.136 -3.592 9.707 1.00 92.69 92 LEU A CA 1
ATOM 715 C C . LEU A 1 92 ? -11.801 -4.233 9.326 1.00 92.69 92 LEU A C 1
ATOM 717 O O . LEU A 1 92 ? -10.772 -3.936 9.925 1.00 92.69 92 LEU A O 1
ATOM 721 N N . LYS A 1 93 ? -11.837 -5.094 8.307 1.00 96.12 93 LYS A N 1
ATOM 722 C CA . LYS A 1 93 ? -10.678 -5.835 7.797 1.00 96.12 93 LYS A CA 1
ATOM 723 C C . LYS A 1 93 ? -10.246 -5.400 6.411 1.00 96.12 93 LYS A C 1
ATOM 725 O O . LYS A 1 93 ? -9.066 -5.470 6.088 1.00 96.12 93 LYS A O 1
ATOM 730 N N . HIS A 1 94 ? -11.192 -4.962 5.593 1.00 97.25 94 HIS A N 1
ATOM 731 C CA . HIS A 1 94 ? -10.961 -4.695 4.184 1.00 97.25 94 HIS A CA 1
ATOM 732 C C . HIS A 1 94 ? -11.534 -3.332 3.821 1.00 97.25 94 HIS A C 1
ATOM 734 O O . HIS A 1 94 ? -12.717 -3.079 4.053 1.00 97.25 94 HIS A O 1
ATOM 740 N N . VAL A 1 95 ? -10.710 -2.477 3.228 1.00 94.75 95 VAL A N 1
ATOM 741 C CA . VAL A 1 95 ? -11.159 -1.239 2.594 1.00 94.75 95 VAL A CA 1
ATOM 742 C C . VAL A 1 95 ? -10.888 -1.330 1.102 1.00 94.75 95 VAL A C 1
ATOM 744 O O . VAL A 1 95 ? -9.800 -1.725 0.677 1.00 94.75 95 VAL A O 1
ATOM 747 N N . HIS A 1 96 ? -11.900 -0.994 0.317 1.00 93.31 96 HIS A N 1
ATOM 748 C CA . HIS A 1 96 ? -11.799 -0.916 -1.127 1.00 93.31 96 HIS A CA 1
ATOM 749 C C . HIS A 1 96 ? -12.199 0.481 -1.584 1.00 93.31 96 HIS A C 1
ATOM 751 O O . HIS A 1 96 ? -13.324 0.911 -1.325 1.00 93.31 96 HIS A O 1
ATOM 757 N N . PHE A 1 97 ? -11.282 1.178 -2.245 1.00 90.00 97 PHE A N 1
ATOM 758 C CA . PHE A 1 97 ? -11.579 2.448 -2.885 1.00 90.00 97 PHE A CA 1
ATOM 759 C C . PHE A 1 97 ? -12.046 2.206 -4.317 1.00 90.00 97 PHE A C 1
ATOM 761 O O . PHE A 1 97 ? -11.433 1.429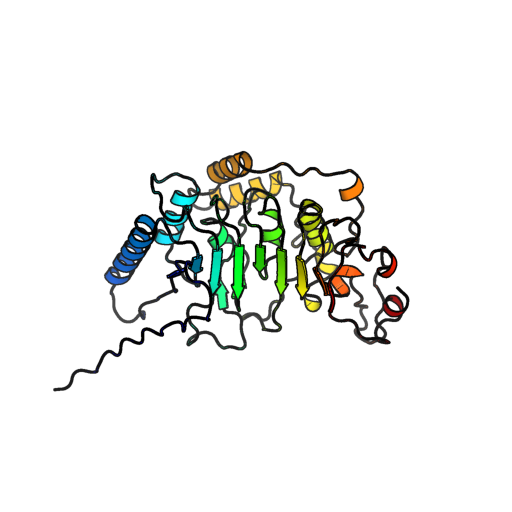 -5.046 1.00 90.00 97 PHE A O 1
ATOM 768 N N . THR A 1 98 ? -13.134 2.854 -4.717 1.00 85.94 98 THR A N 1
ATOM 769 C CA . THR A 1 98 ? -13.729 2.689 -6.047 1.00 85.94 98 THR A CA 1
ATOM 770 C C . THR A 1 98 ? -14.226 4.015 -6.602 1.00 85.94 98 THR A C 1
ATOM 772 O O . THR A 1 98 ? -14.483 4.940 -5.841 1.00 85.94 98 THR A O 1
ATOM 775 N N . ALA A 1 99 ? -14.399 4.097 -7.918 1.00 80.94 99 ALA A N 1
ATOM 776 C CA . ALA A 1 99 ? -15.026 5.244 -8.554 1.00 80.94 99 ALA A CA 1
ATOM 777 C C . ALA A 1 99 ? -16.526 5.323 -8.195 1.00 80.94 99 ALA A C 1
ATOM 779 O O . ALA A 1 99 ? -17.300 4.393 -8.429 1.00 80.94 99 ALA A O 1
ATOM 780 N N . GLY A 1 100 ? -16.943 6.453 -7.641 1.00 71.81 100 GLY A N 1
ATOM 781 C CA . GLY A 1 100 ? -18.292 6.766 -7.186 1.00 71.81 100 GLY A CA 1
ATOM 782 C C . GLY A 1 100 ? -19.263 7.105 -8.310 1.00 71.81 100 GLY A C 1
ATOM 783 O O . GLY A 1 100 ? -20.460 6.839 -8.175 1.00 71.81 100 GLY A O 1
ATOM 784 N N . ARG A 1 101 ? -18.762 7.662 -9.421 1.00 68.88 101 ARG A N 1
ATOM 785 C CA . ARG A 1 101 ? -19.591 8.135 -10.547 1.00 68.88 101 ARG A CA 1
ATOM 786 C C . ARG A 1 101 ? -19.204 7.551 -11.902 1.00 68.88 101 ARG A C 1
ATOM 788 O O . ARG A 1 101 ? -18.538 8.212 -12.697 1.00 68.88 101 ARG A O 1
ATOM 795 N N . PRO A 1 102 ? -19.660 6.334 -12.227 1.00 60.16 102 PRO A N 1
ATOM 796 C CA . PRO A 1 102 ? -19.388 5.736 -13.533 1.00 60.16 102 PRO A CA 1
ATOM 797 C C . PRO A 1 102 ? -20.026 6.499 -14.710 1.00 60.16 102 PRO A C 1
ATOM 799 O O . PRO A 1 102 ? -19.633 6.277 -15.847 1.00 60.16 102 PRO A O 1
ATOM 802 N N . ASP A 1 103 ? -21.009 7.371 -14.467 1.00 59.25 103 ASP A N 1
ATOM 803 C CA . ASP A 1 103 ? -21.679 8.197 -15.482 1.00 59.25 103 ASP A CA 1
ATOM 804 C C . ASP A 1 103 ? -20.953 9.517 -15.786 1.00 59.25 103 ASP A C 1
ATOM 806 O O . ASP A 1 103 ? -21.101 10.055 -16.882 1.00 59.25 103 ASP A O 1
ATOM 810 N N . MET A 1 104 ? -20.170 10.024 -14.831 1.00 58.75 104 MET A N 1
ATOM 811 C CA . MET A 1 104 ? -19.358 11.240 -14.976 1.00 58.75 104 MET A CA 1
ATOM 812 C C . MET A 1 104 ? -17.894 10.934 -15.307 1.00 58.75 104 MET A C 1
ATOM 814 O O . MET A 1 104 ? -17.182 11.809 -15.798 1.00 58.75 104 MET A O 1
ATOM 818 N N . ASN A 1 105 ? -17.445 9.705 -15.049 1.00 63.56 105 ASN A N 1
ATOM 819 C CA . ASN A 1 105 ? -16.082 9.278 -15.320 1.00 63.56 105 ASN A CA 1
ATOM 820 C C . ASN A 1 105 ? -15.997 8.682 -16.725 1.00 63.56 105 ASN A C 1
ATOM 822 O O . ASN A 1 105 ? -16.554 7.624 -17.016 1.00 63.56 105 ASN A O 1
ATOM 826 N N . ASP A 1 106 ? -15.277 9.364 -17.612 1.00 69.31 106 ASP A N 1
ATOM 827 C CA . ASP A 1 106 ? -14.893 8.789 -18.893 1.00 69.31 106 ASP A CA 1
ATOM 828 C C . ASP A 1 106 ? -13.977 7.587 -18.632 1.00 69.31 106 ASP A C 1
ATOM 830 O O . ASP A 1 106 ? -12.913 7.724 -18.036 1.00 69.31 106 ASP A O 1
ATOM 834 N N . SER A 1 107 ? -14.399 6.408 -19.098 1.00 71.88 107 SER A N 1
ATOM 835 C CA . SER A 1 107 ? -13.698 5.124 -18.926 1.00 71.88 107 SER A CA 1
ATOM 836 C C . SER A 1 107 ? -12.233 5.110 -19.387 1.00 71.88 107 SER A C 1
ATOM 838 O O . SER A 1 107 ? -11.508 4.166 -19.088 1.00 71.88 107 SER A O 1
ATOM 840 N N . ARG A 1 108 ? -11.801 6.131 -20.135 1.00 72.12 108 ARG A N 1
ATOM 841 C CA . ARG A 1 108 ? -10.418 6.322 -20.585 1.00 72.12 108 ARG A CA 1
ATOM 842 C C . ARG A 1 108 ? -9.528 7.020 -19.555 1.00 72.12 108 ARG A C 1
ATOM 844 O O . ARG A 1 108 ? -8.328 7.122 -19.805 1.00 72.12 108 ARG A O 1
ATOM 851 N N . TYR A 1 109 ? -10.090 7.496 -18.445 1.00 73.56 109 TYR A N 1
ATOM 852 C CA . TYR A 1 109 ? -9.374 8.212 -17.397 1.00 73.56 109 TYR A CA 1
ATOM 853 C C . TYR A 1 109 ? -9.603 7.586 -16.030 1.00 73.56 109 TYR A C 1
ATOM 855 O O . TYR A 1 109 ? -10.661 7.032 -15.729 1.00 73.56 109 TYR A O 1
ATOM 863 N N . TYR A 1 110 ? -8.599 7.732 -15.175 1.00 77.00 110 TYR A N 1
ATOM 864 C CA . TYR A 1 110 ? -8.749 7.427 -13.764 1.00 77.00 110 TYR A CA 1
ATOM 865 C C . TYR A 1 110 ? -9.662 8.430 -13.061 1.00 77.00 110 TYR A C 1
ATOM 867 O O . TYR A 1 110 ? -9.520 9.642 -13.235 1.00 77.00 110 TYR A O 1
ATOM 875 N N . ALA A 1 111 ? -10.537 7.924 -12.192 1.00 80.69 111 ALA A N 1
ATOM 876 C CA . ALA A 1 111 ? -11.243 8.771 -11.241 1.00 80.69 111 ALA A CA 1
ATOM 877 C C . ALA A 1 111 ? -10.250 9.323 -10.204 1.00 80.69 111 ALA A C 1
ATOM 879 O O . ALA A 1 111 ? -9.303 8.644 -9.804 1.00 80.69 111 ALA A O 1
ATOM 880 N N . THR A 1 112 ? -10.429 10.570 -9.780 1.00 79.25 112 THR A N 1
ATOM 881 C CA . THR A 1 112 ? -9.498 11.238 -8.860 1.00 79.25 112 THR A CA 1
ATOM 882 C C . THR A 1 112 ? -9.941 11.100 -7.413 1.00 79.25 112 THR A C 1
ATOM 884 O O . THR A 1 112 ? -11.089 11.398 -7.086 1.00 79.25 112 THR A O 1
ATOM 887 N N . ILE A 1 113 ? -9.014 10.730 -6.533 1.00 80.81 113 ILE A N 1
ATOM 888 C CA . ILE A 1 113 ? -9.239 10.641 -5.089 1.00 80.81 113 ILE A CA 1
ATOM 889 C C . ILE A 1 113 ? -8.009 11.127 -4.317 1.00 80.81 113 ILE A C 1
ATOM 891 O O . ILE A 1 113 ? -6.883 10.846 -4.708 1.00 80.81 113 ILE A O 1
ATOM 895 N N . GLU A 1 114 ? -8.221 11.794 -3.181 1.00 80.75 114 GLU A N 1
ATOM 896 C CA . GLU A 1 114 ? -7.150 12.184 -2.250 1.00 80.75 114 GLU A CA 1
ATOM 897 C C . GLU A 1 114 ? -6.734 10.995 -1.353 1.00 80.75 114 GLU A C 1
ATOM 899 O O . GLU A 1 114 ? -6.946 11.021 -0.137 1.00 80.75 114 GLU A O 1
ATOM 904 N N . ILE A 1 115 ? -6.230 9.893 -1.926 1.00 83.31 115 ILE A N 1
ATOM 905 C CA . ILE A 1 115 ? -6.046 8.611 -1.209 1.00 83.31 115 ILE A CA 1
ATOM 906 C C . ILE A 1 115 ? -5.242 8.762 0.090 1.00 83.31 115 ILE A C 1
ATOM 908 O O . ILE A 1 115 ? -5.597 8.162 1.108 1.00 83.31 115 ILE A O 1
ATOM 912 N N . LEU A 1 116 ? -4.212 9.612 0.111 1.00 81.69 116 LEU A N 1
ATOM 913 C CA . LEU A 1 116 ? -3.443 9.871 1.329 1.00 81.69 116 LEU A CA 1
ATOM 914 C C . LEU A 1 116 ? -4.297 10.458 2.458 1.00 81.69 116 LEU A C 1
ATOM 916 O O . LEU A 1 116 ? -4.132 10.074 3.616 1.00 81.69 116 LEU A O 1
ATOM 920 N N . ARG A 1 117 ? -5.241 11.346 2.142 1.00 80.31 117 ARG A N 1
ATOM 921 C CA . ARG A 1 117 ? -6.198 11.879 3.119 1.00 80.31 117 ARG A CA 1
ATOM 922 C C . ARG A 1 117 ? -7.145 10.780 3.599 1.00 80.31 117 ARG A C 1
ATOM 924 O O . ARG A 1 117 ? -7.360 10.654 4.801 1.00 80.31 117 ARG A O 1
ATOM 931 N N . TYR A 1 118 ? -7.646 9.942 2.695 1.00 83.88 118 TYR A N 1
ATOM 932 C CA . TYR A 1 118 ? -8.555 8.838 3.030 1.00 83.88 118 TYR A CA 1
ATOM 933 C C . TYR A 1 118 ? -7.905 7.695 3.817 1.00 83.88 118 TYR A C 1
ATOM 935 O O . TYR A 1 118 ? -8.599 6.904 4.457 1.00 83.88 118 TYR A O 1
ATOM 943 N N . MET A 1 119 ? -6.577 7.620 3.842 1.00 88.56 119 MET A N 1
ATOM 944 C CA . MET A 1 119 ? -5.852 6.676 4.692 1.00 88.56 119 MET A CA 1
ATOM 945 C C . MET A 1 119 ? -5.799 7.101 6.168 1.00 88.56 119 MET A C 1
ATOM 947 O O . MET A 1 119 ? -5.757 6.240 7.058 1.00 88.56 119 MET A O 1
ATOM 951 N N . LEU A 1 120 ? -5.860 8.407 6.462 1.00 86.38 120 LEU A N 1
ATOM 952 C CA . LEU A 1 120 ? -5.897 8.952 7.829 1.00 86.38 120 LEU A CA 1
ATOM 953 C C . LEU A 1 120 ? -6.960 8.288 8.726 1.00 86.38 120 LEU A C 1
ATOM 955 O O . LEU A 1 120 ? -6.596 7.839 9.819 1.00 86.38 120 LEU A O 1
ATOM 959 N N . PRO A 1 121 ? -8.231 8.152 8.301 1.00 87.38 121 PRO A N 1
ATOM 960 C CA . PRO A 1 121 ? -9.281 7.562 9.128 1.00 87.38 121 PRO A CA 1
ATOM 961 C C . PRO A 1 121 ? -9.181 6.048 9.350 1.00 87.38 121 PRO A C 1
ATOM 963 O O . PRO A 1 121 ? -9.925 5.530 10.177 1.00 87.38 121 PRO A O 1
ATOM 966 N N . ILE A 1 122 ? -8.329 5.313 8.628 1.00 91.06 122 ILE A N 1
ATOM 967 C CA . ILE A 1 122 ? -8.381 3.837 8.647 1.00 91.06 122 ILE A CA 1
ATOM 968 C C . ILE A 1 122 ? -7.062 3.152 9.005 1.00 91.06 122 ILE A C 1
ATOM 970 O O . ILE A 1 122 ? -7.086 2.050 9.546 1.00 91.06 122 ILE A O 1
ATOM 974 N N . HIS A 1 123 ? -5.907 3.771 8.751 1.00 92.44 123 HIS A N 1
ATOM 975 C CA . HIS A 1 123 ? -4.614 3.073 8.820 1.00 92.44 123 HIS A CA 1
ATOM 976 C C . HIS A 1 123 ? -4.248 2.484 10.200 1.00 92.44 123 HIS A C 1
ATOM 978 O O . HIS A 1 123 ? -3.446 1.552 10.247 1.00 92.44 123 HIS A O 1
ATOM 984 N N . ARG A 1 124 ? -4.825 2.976 11.311 1.00 91.12 124 ARG A N 1
ATOM 985 C CA . ARG A 1 124 ? -4.549 2.474 12.678 1.00 91.12 124 ARG A CA 1
ATOM 986 C C . ARG A 1 124 ? -5.541 1.418 13.152 1.00 91.12 124 ARG A C 1
ATOM 988 O O . ARG A 1 124 ? -5.341 0.858 14.232 1.00 91.12 124 ARG A O 1
ATOM 995 N N . LEU A 1 125 ? -6.604 1.152 12.392 1.00 91.12 125 LEU A N 1
ATOM 996 C CA . LEU A 1 125 ? -7.623 0.192 12.795 1.00 91.12 125 LEU A CA 1
ATOM 997 C C . LEU A 1 125 ? -6.967 -1.169 13.060 1.00 91.12 125 LEU A C 1
ATOM 999 O O . LEU A 1 125 ? -6.181 -1.688 12.262 1.00 91.12 125 LEU A O 1
ATOM 1003 N N . SER A 1 126 ? -7.257 -1.731 14.232 1.00 89.31 126 SER A N 1
ATOM 1004 C CA . SER A 1 126 ? -6.530 -2.882 14.780 1.00 89.31 126 SER A CA 1
ATOM 1005 C C . SER A 1 126 ? -6.666 -4.139 13.921 1.00 89.31 126 SER A C 1
ATOM 1007 O O . SER A 1 126 ? -5.724 -4.922 13.825 1.00 89.31 126 SER A O 1
ATOM 1009 N N . LEU A 1 127 ? -7.825 -4.309 13.281 1.00 94.00 127 LEU A N 1
ATOM 1010 C CA . LEU A 1 127 ? -8.151 -5.463 12.449 1.00 94.00 127 LEU A CA 1
ATOM 1011 C C . LEU A 1 127 ? -8.041 -5.196 10.945 1.00 94.00 127 LEU A C 1
ATOM 1013 O O . LEU A 1 127 ? -8.361 -6.098 10.178 1.00 94.00 127 LEU A O 1
ATOM 1017 N N . LEU A 1 128 ? -7.593 -4.011 10.510 1.00 96.00 128 LEU A N 1
ATOM 1018 C CA . LEU A 1 128 ? -7.469 -3.702 9.085 1.00 96.00 128 LEU A CA 1
ATOM 1019 C C . LEU A 1 128 ? -6.336 -4.522 8.458 1.00 96.00 128 LEU A C 1
ATOM 1021 O O . LEU A 1 128 ? -5.169 -4.344 8.795 1.00 96.00 128 LEU A O 1
ATOM 1025 N N . GLU A 1 129 ? -6.686 -5.397 7.518 1.00 97.38 129 GLU A N 1
ATOM 1026 C CA . GLU A 1 129 ? -5.776 -6.336 6.861 1.00 97.38 129 GLU A CA 1
ATOM 1027 C C . GLU A 1 129 ? -5.517 -5.989 5.394 1.00 97.38 129 GLU A C 1
ATOM 1029 O O . GLU A 1 129 ? -4.435 -6.295 4.897 1.00 97.38 129 GLU A O 1
ATOM 1034 N N . SER A 1 130 ? -6.457 -5.353 4.689 1.00 97.94 130 SER A N 1
ATOM 1035 C CA . SER A 1 130 ? -6.260 -5.012 3.278 1.00 97.94 130 SER A CA 1
ATOM 1036 C C . SER A 1 130 ? -6.807 -3.646 2.893 1.00 97.94 130 SER A C 1
ATOM 1038 O O . SER A 1 130 ? -7.941 -3.307 3.240 1.00 97.94 130 SER A O 1
ATOM 1040 N N . VAL A 1 131 ? -6.041 -2.933 2.072 1.00 96.31 131 VAL A N 1
ATOM 1041 C CA . VAL A 1 131 ? -6.493 -1.748 1.342 1.00 96.31 131 VAL A CA 1
ATOM 1042 C C . VAL A 1 131 ? -6.255 -1.985 -0.143 1.00 96.31 131 VAL A C 1
ATOM 1044 O O . VAL A 1 131 ? -5.156 -2.354 -0.551 1.00 96.31 131 VAL A O 1
ATOM 1047 N N . THR A 1 132 ? -7.306 -1.820 -0.935 1.00 94.44 132 THR A N 1
ATOM 1048 C CA . THR A 1 132 ? -7.297 -2.077 -2.381 1.00 94.44 132 THR A CA 1
ATOM 1049 C C . THR A 1 132 ? -7.976 -0.927 -3.106 1.00 94.44 132 THR A C 1
ATOM 1051 O O . THR A 1 132 ? -8.845 -0.281 -2.515 1.00 94.44 132 THR A O 1
ATOM 1054 N N . MET A 1 133 ? -7.611 -0.677 -4.357 1.00 89.31 133 MET A N 1
ATOM 1055 C CA . MET A 1 133 ? -8.297 0.306 -5.182 1.00 89.31 133 MET A CA 1
ATOM 1056 C C . MET A 1 133 ? -8.253 -0.039 -6.661 1.00 89.31 133 MET A C 1
ATOM 1058 O O . MET A 1 133 ? -7.236 -0.527 -7.142 1.00 89.31 133 MET A O 1
ATOM 1062 N N . ASP A 1 134 ? -9.338 0.287 -7.361 1.00 82.50 134 ASP A N 1
ATOM 1063 C CA . ASP A 1 134 ? -9.490 0.047 -8.795 1.00 82.50 134 ASP A CA 1
ATOM 1064 C C . ASP A 1 134 ? -9.856 1.343 -9.518 1.00 82.50 134 ASP A C 1
ATOM 1066 O O . ASP A 1 134 ? -10.732 2.083 -9.069 1.00 82.50 134 ASP A O 1
ATOM 1070 N N . ALA A 1 135 ? -9.220 1.585 -10.668 1.00 77.88 135 ALA A N 1
ATOM 1071 C CA . ALA A 1 135 ? -9.525 2.710 -11.557 1.00 77.88 135 ALA A CA 1
ATOM 1072 C C . ALA A 1 135 ? -9.506 4.097 -10.872 1.00 77.88 135 ALA A C 1
ATOM 1074 O O . ALA A 1 135 ? -10.235 5.009 -11.269 1.00 77.88 135 ALA A O 1
ATOM 1075 N N . LEU A 1 136 ? -8.612 4.272 -9.894 1.00 82.62 136 LEU A N 1
ATOM 1076 C CA . LEU A 1 136 ? -8.418 5.516 -9.156 1.00 82.62 136 LEU A CA 1
ATOM 1077 C C . LEU A 1 136 ? -6.984 6.035 -9.277 1.00 82.62 136 LEU A C 1
ATOM 1079 O O . LEU A 1 136 ? -6.032 5.256 -9.297 1.00 82.62 136 LEU A O 1
ATOM 1083 N N . GLN A 1 137 ? -6.842 7.358 -9.271 1.00 79.44 137 GLN A N 1
ATOM 1084 C CA . GLN A 1 137 ? -5.563 8.055 -9.196 1.00 79.44 137 GLN A CA 1
ATOM 1085 C C . GLN A 1 137 ? -5.548 9.094 -8.070 1.00 79.44 137 GLN A C 1
ATOM 1087 O O . GLN A 1 137 ? -6.571 9.696 -7.738 1.00 79.44 137 GLN A O 1
ATOM 1092 N N . GLU A 1 138 ? -4.358 9.329 -7.520 1.00 78.19 138 GLU A N 1
ATOM 1093 C CA . GLU A 1 138 ? -4.088 10.415 -6.575 1.00 78.19 138 GLU A CA 1
ATOM 1094 C C . GLU A 1 138 ? -3.882 11.720 -7.351 1.00 78.19 138 GLU A C 1
ATOM 1096 O O . GLU A 1 138 ? -2.955 11.823 -8.160 1.00 78.19 138 GLU A O 1
ATOM 1101 N N . TYR A 1 139 ? -4.745 12.709 -7.118 1.00 70.25 139 TYR A N 1
ATOM 1102 C CA . TYR A 1 139 ? -4.644 14.017 -7.762 1.00 70.25 139 TYR A CA 1
ATOM 1103 C C . TYR A 1 139 ? -3.894 14.973 -6.839 1.00 70.25 139 TYR A C 1
ATOM 1105 O O . TYR A 1 139 ? -4.440 15.420 -5.838 1.00 70.25 139 TYR A O 1
ATOM 1113 N N . GLN A 1 140 ? -2.642 15.282 -7.195 1.00 66.94 140 GLN A N 1
ATOM 1114 C CA . GLN A 1 140 ? -1.743 16.147 -6.422 1.00 66.94 140 GLN A CA 1
ATOM 1115 C C . GLN A 1 140 ? -1.605 15.690 -4.960 1.00 66.94 140 GLN A C 1
ATOM 1117 O O . GLN A 1 140 ? -2.218 16.295 -4.080 1.00 66.94 140 GLN A O 1
ATOM 1122 N N . PRO A 1 141 ? -0.783 14.660 -4.664 1.00 64.25 141 PRO A N 1
ATOM 1123 C CA . PRO A 1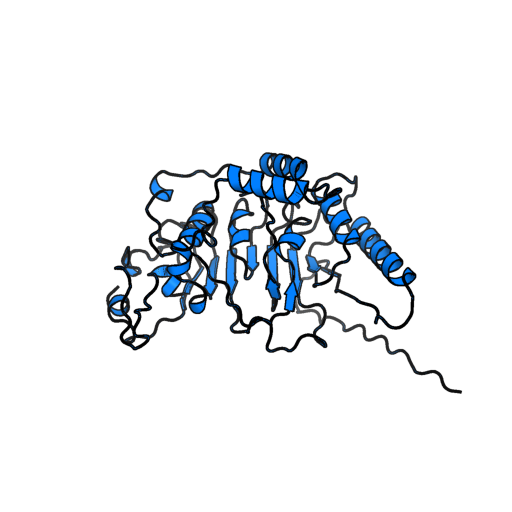 141 ? -0.646 14.148 -3.304 1.00 64.25 141 PRO A CA 1
ATOM 1124 C C . PRO A 1 141 ? -0.298 15.285 -2.340 1.00 64.25 141 PRO A C 1
ATOM 1126 O O . PRO A 1 141 ? 0.827 15.795 -2.326 1.00 64.25 141 PRO A O 1
ATOM 1129 N N . ILE A 1 142 ? -1.277 15.685 -1.527 1.00 59.53 142 ILE A N 1
ATOM 1130 C CA . ILE A 1 142 ? -1.083 16.658 -0.454 1.00 59.53 142 ILE A CA 1
ATOM 1131 C C . ILE A 1 142 ? -0.030 16.078 0.500 1.00 59.53 142 ILE A C 1
ATOM 1133 O O . ILE A 1 142 ? 0.094 14.859 0.643 1.00 59.53 142 ILE A O 1
ATOM 1137 N N . TYR A 1 143 ? 0.751 16.943 1.154 1.00 65.56 143 TYR A N 1
ATOM 1138 C CA . TYR A 1 143 ? 1.754 16.552 2.148 1.00 65.56 143 TYR A CA 1
ATOM 1139 C C . TYR A 1 143 ? 1.102 15.933 3.398 1.00 65.56 143 TYR A C 1
ATOM 1141 O O . TYR A 1 143 ? 1.040 16.547 4.460 1.00 65.56 143 TYR A O 1
ATOM 1149 N N . VAL A 1 144 ? 0.617 14.699 3.276 1.00 72.25 144 VAL A N 1
ATOM 1150 C CA . VAL A 1 144 ? 0.193 13.857 4.390 1.00 72.25 144 VAL A CA 1
ATOM 1151 C C . VAL A 1 144 ? 1.339 12.909 4.704 1.00 72.25 144 VAL A C 1
ATOM 1153 O O . VAL A 1 144 ? 1.709 12.054 3.899 1.00 72.25 144 VAL A O 1
ATOM 1156 N N . TYR A 1 145 ? 1.911 13.078 5.889 1.00 77.69 145 TYR A N 1
ATOM 1157 C CA . TYR A 1 145 ? 2.934 12.186 6.414 1.00 77.69 145 TYR A CA 1
ATOM 1158 C C . TYR A 1 145 ? 2.290 11.111 7.277 1.00 77.69 145 TYR A C 1
ATOM 1160 O O . TYR A 1 145 ? 1.490 11.421 8.163 1.00 77.69 145 TYR A O 1
ATOM 1168 N N . PHE A 1 146 ? 2.672 9.861 7.043 1.00 82.88 146 PHE A N 1
ATOM 1169 C CA . PHE A 1 146 ? 2.362 8.744 7.921 1.00 82.88 146 PHE A CA 1
ATOM 1170 C C . PHE A 1 146 ? 3.639 8.300 8.611 1.00 82.88 146 PHE A C 1
ATOM 1172 O O . PHE A 1 146 ? 4.651 8.088 7.950 1.00 82.88 146 PHE A O 1
ATOM 1179 N N . VAL A 1 147 ? 3.574 8.121 9.931 1.00 86.31 147 VAL A N 1
ATOM 1180 C CA . VAL A 1 147 ? 4.684 7.510 10.662 1.00 86.31 147 VAL A CA 1
ATOM 1181 C C . VAL A 1 147 ? 4.863 6.083 10.135 1.00 86.31 147 VAL A C 1
ATOM 1183 O O . VAL A 1 147 ? 3.881 5.322 10.151 1.00 86.31 147 VAL A O 1
ATOM 1186 N N . PRO A 1 148 ? 6.072 5.700 9.688 1.00 88.56 148 PRO A N 1
ATOM 1187 C CA . PRO A 1 148 ? 6.322 4.361 9.192 1.00 88.56 148 PRO A CA 1
ATOM 1188 C C . PRO A 1 148 ? 5.911 3.297 10.208 1.00 88.56 148 PRO A C 1
ATOM 1190 O O . PRO A 1 148 ? 6.052 3.462 11.423 1.00 88.56 148 PRO A O 1
ATOM 1193 N N . ARG A 1 149 ? 5.411 2.175 9.703 1.00 90.81 149 ARG A N 1
ATOM 1194 C CA . ARG A 1 149 ? 5.128 0.953 10.462 1.00 90.81 149 ARG A CA 1
ATOM 1195 C C . ARG A 1 149 ? 4.147 1.151 11.610 1.00 90.81 149 ARG A C 1
ATOM 1197 O O . ARG A 1 149 ? 4.275 0.537 12.669 1.00 90.81 149 ARG A O 1
ATOM 1204 N N . SER A 1 150 ? 3.154 2.003 11.389 1.00 92.50 150 SER A N 1
ATOM 1205 C CA . SER A 1 150 ? 2.068 2.313 12.320 1.00 92.50 150 SER A CA 1
ATOM 1206 C C . SER A 1 150 ? 0.801 1.481 12.070 1.00 92.50 150 SER A C 1
ATOM 1208 O O . SER A 1 150 ? 0.048 1.239 13.014 1.00 92.50 150 SER A O 1
ATOM 1210 N N . GLY A 1 151 ? 0.582 0.972 10.851 1.00 93.69 151 GLY A N 1
ATOM 1211 C CA . GLY A 1 151 ? -0.641 0.255 10.469 1.00 93.69 151 GLY A CA 1
ATOM 1212 C C . GLY A 1 151 ? -0.531 -1.273 10.457 1.00 93.69 151 GLY A C 1
ATOM 1213 O O . GLY A 1 151 ? 0.550 -1.836 10.309 1.00 93.69 151 GLY A O 1
ATOM 1214 N N . ASN A 1 152 ? -1.666 -1.969 10.580 1.00 95.62 152 ASN A N 1
ATOM 1215 C CA . ASN A 1 152 ? -1.725 -3.446 10.601 1.00 95.62 152 ASN A CA 1
ATOM 1216 C C . ASN A 1 152 ? -2.019 -4.082 9.229 1.00 95.62 152 ASN A C 1
ATOM 1218 O O . ASN A 1 152 ? -2.225 -5.293 9.137 1.00 95.62 152 ASN A O 1
ATOM 1222 N N . ILE A 1 153 ? -2.031 -3.267 8.172 1.00 96.88 153 ILE A N 1
ATOM 1223 C CA . ILE A 1 153 ? -2.356 -3.682 6.808 1.00 96.88 153 ILE A CA 1
ATOM 1224 C C . ILE A 1 153 ? -1.347 -4.737 6.337 1.00 96.88 153 ILE A C 1
ATOM 1226 O O . ILE A 1 153 ? -0.142 -4.548 6.459 1.00 96.88 153 ILE A O 1
ATOM 1230 N N . LYS A 1 154 ? -1.841 -5.843 5.782 1.00 97.75 154 LYS A N 1
ATOM 1231 C CA . LYS A 1 154 ? -1.038 -6.951 5.242 1.00 97.75 154 LYS A CA 1
ATOM 1232 C C . LYS A 1 154 ? -1.053 -6.987 3.719 1.00 97.75 154 LYS A C 1
ATOM 1234 O O . LYS A 1 154 ? -0.115 -7.515 3.131 1.00 97.75 154 LYS A O 1
ATOM 1239 N N . LYS A 1 155 ? -2.106 -6.451 3.097 1.00 98.06 155 LYS A N 1
ATOM 1240 C CA . LYS A 1 155 ? -2.266 -6.366 1.646 1.00 98.06 155 LYS A CA 1
ATOM 1241 C C . LYS A 1 155 ? -2.504 -4.923 1.212 1.00 98.06 155 LYS A C 1
ATOM 1243 O O . LYS A 1 155 ? -3.452 -4.288 1.678 1.00 98.06 155 LYS A O 1
ATOM 1248 N N . LEU A 1 156 ? -1.681 -4.449 0.287 1.00 96.50 156 LEU A N 1
ATOM 1249 C CA . LEU A 1 156 ? -1.846 -3.180 -0.409 1.00 96.50 156 LEU A CA 1
ATOM 1250 C C . LEU A 1 156 ? -1.935 -3.445 -1.911 1.00 96.50 156 LEU A C 1
ATOM 1252 O O . LEU A 1 156 ? -1.042 -4.064 -2.478 1.00 96.50 156 LEU A O 1
ATOM 1256 N N . GLU A 1 157 ? -3.010 -2.981 -2.535 1.00 93.94 157 GLU A N 1
ATOM 1257 C CA . GLU A 1 157 ? -3.206 -3.014 -3.988 1.00 93.94 157 GLU A CA 1
ATOM 1258 C C . GLU A 1 157 ? -3.586 -1.610 -4.443 1.00 93.94 157 GLU A C 1
ATOM 1260 O O . GLU A 1 157 ? -4.737 -1.195 -4.316 1.00 93.94 157 GLU A O 1
ATOM 1265 N N . ILE A 1 158 ? -2.564 -0.837 -4.806 1.00 86.69 158 ILE A N 1
ATOM 1266 C CA . ILE A 1 158 ? -2.621 0.619 -4.901 1.00 86.69 158 ILE A CA 1
ATOM 1267 C C . ILE A 1 158 ? -1.583 1.152 -5.896 1.00 86.69 158 ILE A C 1
ATOM 1269 O O . ILE A 1 158 ? -0.497 0.616 -6.057 1.00 86.69 158 ILE A O 1
ATOM 1273 N N . TYR A 1 159 ? -1.890 2.293 -6.490 1.00 80.75 159 TYR A N 1
ATOM 1274 C CA . TYR A 1 159 ? -1.031 3.099 -7.351 1.00 80.75 159 TYR A CA 1
ATOM 1275 C C . TYR A 1 159 ? 0.004 3.965 -6.591 1.00 80.75 159 TYR A C 1
ATOM 1277 O O . TYR A 1 159 ? 0.929 4.491 -7.199 1.00 80.75 159 TYR A O 1
ATOM 1285 N N . LEU A 1 160 ? -0.103 4.148 -5.264 1.00 80.69 160 LEU A N 1
ATOM 1286 C CA . LEU A 1 160 ? 0.736 5.109 -4.527 1.00 80.69 160 LEU A CA 1
ATOM 1287 C C . LEU A 1 160 ? 1.790 4.453 -3.620 1.00 80.69 160 LEU A C 1
ATOM 1289 O O . LEU A 1 160 ? 1.485 3.939 -2.545 1.00 80.69 160 LEU A O 1
ATOM 1293 N N . MET A 1 161 ? 3.064 4.570 -3.999 1.00 78.44 161 MET A N 1
ATOM 1294 C CA . MET A 1 161 ? 4.182 3.901 -3.313 1.00 78.44 161 MET A CA 1
ATOM 1295 C C . MET A 1 161 ? 4.452 4.389 -1.887 1.00 78.44 161 MET A C 1
ATOM 1297 O O . MET A 1 161 ? 4.863 3.596 -1.048 1.00 78.44 161 MET A O 1
ATOM 1301 N N . ARG A 1 162 ? 4.126 5.650 -1.560 1.00 79.56 162 ARG A N 1
ATOM 1302 C CA . ARG A 1 162 ? 4.272 6.211 -0.196 1.00 79.56 162 ARG A CA 1
ATOM 1303 C C . ARG A 1 162 ? 3.642 5.340 0.892 1.00 79.56 162 ARG A C 1
ATOM 1305 O O . ARG A 1 162 ? 4.072 5.359 2.044 1.00 79.56 162 ARG A O 1
ATOM 1312 N N . MET A 1 163 ? 2.607 4.588 0.534 1.00 88.12 163 MET A N 1
ATOM 1313 C CA . MET A 1 163 ? 1.859 3.752 1.461 1.00 88.12 163 MET A CA 1
ATOM 1314 C C . MET A 1 163 ? 2.591 2.458 1.853 1.00 88.12 163 MET A C 1
ATOM 1316 O O . MET A 1 163 ? 2.199 1.863 2.854 1.00 88.12 163 MET A O 1
ATOM 1320 N N . ILE A 1 164 ? 3.660 2.043 1.151 1.00 91.00 164 ILE A N 1
ATOM 1321 C CA . ILE A 1 164 ? 4.482 0.863 1.509 1.00 91.00 164 ILE A CA 1
ATOM 1322 C C . ILE A 1 164 ? 5.095 1.024 2.910 1.00 91.00 164 ILE A C 1
ATOM 1324 O O . ILE A 1 164 ? 5.275 0.043 3.631 1.00 91.00 164 ILE A O 1
ATOM 1328 N N . SER A 1 165 ? 5.359 2.264 3.330 1.00 89.00 165 SER A N 1
ATOM 1329 C CA . SER A 1 165 ? 5.926 2.574 4.646 1.00 89.00 165 SER A CA 1
ATOM 1330 C C . SER A 1 165 ? 4.941 2.388 5.811 1.00 89.00 165 SER A C 1
ATOM 1332 O O . SER A 1 165 ? 5.376 2.178 6.940 1.00 89.00 165 SER A O 1
ATOM 1334 N N . ILE A 1 166 ? 3.622 2.449 5.579 1.00 92.44 166 ILE A N 1
ATOM 1335 C CA . ILE A 1 166 ? 2.593 2.459 6.640 1.00 92.44 166 ILE A CA 1
ATOM 1336 C C . ILE A 1 166 ? 2.487 1.113 7.387 1.00 92.44 166 ILE A C 1
ATOM 1338 O O . ILE A 1 166 ? 2.440 1.126 8.623 1.00 92.44 166 ILE A O 1
ATOM 1342 N N . PRO A 1 167 ? 2.411 -0.045 6.703 1.00 95.31 167 PRO A N 1
ATOM 1343 C CA . PRO A 1 167 ? 2.308 -1.358 7.329 1.00 95.31 167 PRO A CA 1
ATOM 1344 C C . PRO A 1 167 ? 3.434 -1.691 8.305 1.00 95.31 167 PRO A C 1
ATOM 1346 O O . PRO A 1 167 ? 4.598 -1.375 8.087 1.00 95.31 167 PRO A O 1
ATOM 1349 N N . LYS A 1 168 ? 3.102 -2.442 9.351 1.00 94.75 168 LYS A N 1
ATOM 1350 C CA . LYS A 1 168 ? 4.067 -3.080 10.258 1.00 94.75 168 LYS A CA 1
ATOM 1351 C C . LYS A 1 168 ? 4.752 -4.304 9.658 1.00 94.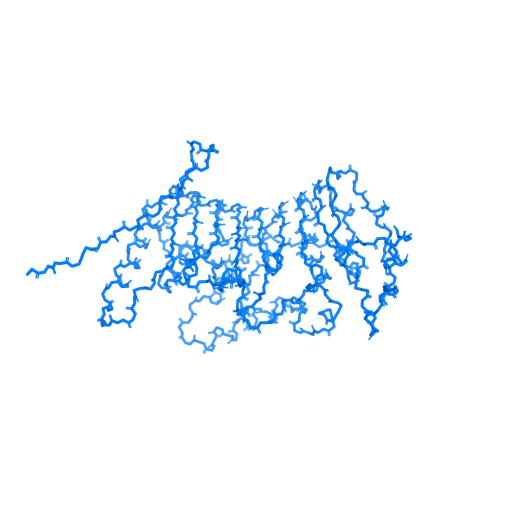75 168 LYS A C 1
ATOM 1353 O O . LYS A 1 168 ? 5.874 -4.614 10.043 1.00 94.75 168 LYS A O 1
ATOM 1358 N N . ALA A 1 169 ? 4.030 -5.027 8.806 1.00 94.75 169 ALA A N 1
ATOM 1359 C CA . ALA A 1 169 ? 4.414 -6.322 8.259 1.00 94.75 169 ALA A CA 1
ATOM 1360 C C . ALA A 1 169 ? 3.636 -6.567 6.958 1.00 94.75 169 ALA A C 1
ATOM 1362 O O . ALA A 1 169 ? 2.631 -7.285 6.951 1.00 94.75 169 ALA A O 1
ATOM 1363 N N . LEU A 1 170 ? 4.056 -5.917 5.871 1.00 96.88 170 LEU A N 1
ATOM 1364 C CA . LEU A 1 170 ? 3.405 -6.059 4.571 1.00 96.88 170 LEU A CA 1
ATOM 1365 C C . LEU A 1 170 ? 3.679 -7.461 4.011 1.00 96.88 170 LEU A C 1
ATOM 1367 O O . LEU A 1 170 ? 4.825 -7.908 3.973 1.00 96.88 170 LEU A O 1
ATOM 1371 N N . ALA A 1 171 ? 2.622 -8.164 3.605 1.00 97.81 171 ALA A N 1
ATOM 1372 C CA . ALA A 1 171 ? 2.701 -9.514 3.050 1.00 97.81 171 ALA A CA 1
ATOM 1373 C C . ALA A 1 171 ? 2.423 -9.540 1.543 1.00 97.81 171 ALA A C 1
ATOM 1375 O O . ALA A 1 171 ? 2.990 -10.361 0.827 1.00 97.81 171 ALA A O 1
ATOM 1376 N N . GLU A 1 172 ? 1.569 -8.649 1.051 1.00 98.06 172 GLU A N 1
ATOM 1377 C CA . GLU A 1 172 ? 1.214 -8.563 -0.361 1.00 98.06 172 GLU A CA 1
ATOM 1378 C C . GLU A 1 172 ? 1.237 -7.102 -0.796 1.00 98.06 172 GLU A C 1
ATOM 1380 O O . GLU A 1 172 ? 0.488 -6.280 -0.260 1.00 98.06 172 GLU A O 1
ATOM 1385 N N . PHE A 1 173 ? 2.088 -6.784 -1.766 1.00 95.94 173 PHE A N 1
ATOM 1386 C CA . PHE A 1 173 ? 2.127 -5.473 -2.393 1.00 95.94 173 PHE A CA 1
ATOM 1387 C C . PHE A 1 173 ? 1.871 -5.610 -3.883 1.00 95.94 173 PHE A C 1
ATOM 1389 O O . PHE A 1 173 ? 2.563 -6.362 -4.568 1.00 95.94 173 PHE A O 1
ATOM 1396 N N . LYS A 1 174 ? 0.877 -4.872 -4.365 1.00 93.62 174 LYS A N 1
ATOM 1397 C CA . LYS A 1 174 ? 0.571 -4.746 -5.777 1.00 93.62 174 LYS A CA 1
ATOM 1398 C C . LYS A 1 174 ? 0.455 -3.287 -6.158 1.00 93.62 174 LYS A C 1
ATOM 1400 O O . LYS A 1 174 ? -0.303 -2.537 -5.540 1.00 93.62 174 LYS A O 1
ATOM 1405 N N . LEU A 1 175 ? 1.168 -2.926 -7.206 1.00 88.69 175 LEU A N 1
ATOM 1406 C CA . LEU A 1 175 ? 1.108 -1.637 -7.843 1.00 88.69 175 LEU A CA 1
ATOM 1407 C C . LEU A 1 175 ? 0.921 -1.853 -9.333 1.00 88.69 175 LEU A C 1
ATOM 1409 O O . LEU A 1 175 ? 1.765 -2.459 -9.985 1.00 88.69 175 LEU A O 1
ATOM 1413 N N . SER A 1 176 ? -0.189 -1.345 -9.852 1.00 80.12 176 SER A N 1
ATOM 1414 C CA . SER A 1 176 ? -0.451 -1.301 -11.283 1.00 80.12 176 SER A CA 1
ATOM 1415 C C . SER A 1 176 ? -0.833 0.115 -11.669 1.00 80.12 176 SER A C 1
ATOM 1417 O O . SER A 1 176 ? -1.646 0.761 -11.004 1.00 80.12 176 SER A O 1
ATOM 1419 N N . ILE A 1 177 ? -0.228 0.583 -12.756 1.00 72.50 177 ILE A N 1
ATOM 1420 C CA . ILE A 1 177 ? -0.570 1.848 -13.408 1.00 72.50 177 ILE A CA 1
ATOM 1421 C C . ILE A 1 177 ? -1.640 1.671 -14.492 1.00 72.50 177 ILE A C 1
ATOM 1423 O O . ILE A 1 177 ? -1.902 2.622 -15.222 1.00 72.50 177 ILE A O 1
ATOM 1427 N N . GLY A 1 178 ? -2.202 0.456 -14.621 1.00 64.75 178 GLY A N 1
ATOM 1428 C CA . GLY A 1 178 ? -3.405 0.059 -15.368 1.00 64.75 178 GLY A CA 1
ATOM 1429 C C . GLY A 1 178 ? -3.554 0.516 -16.824 1.00 64.75 178 GLY A C 1
ATOM 1430 O O . GLY A 1 178 ? -4.602 0.271 -17.411 1.00 64.75 178 GLY A O 1
ATOM 1431 N N . GLY A 1 179 ? -2.544 1.153 -17.420 1.00 64.25 179 GLY A N 1
ATOM 1432 C CA . GLY A 1 179 ? -2.535 1.601 -18.815 1.00 64.25 179 GLY A CA 1
ATOM 1433 C C . GLY A 1 179 ? -3.529 2.722 -19.146 1.00 64.25 179 GLY A C 1
ATOM 1434 O O . GLY A 1 179 ? -3.772 2.977 -20.325 1.00 64.25 179 GLY A O 1
ATOM 1435 N N . ILE A 1 180 ? -4.117 3.374 -18.139 1.00 64.62 180 ILE A N 1
ATOM 1436 C CA . ILE A 1 180 ? -5.116 4.441 -18.303 1.00 64.62 180 ILE A CA 1
ATOM 1437 C C . ILE A 1 180 ? -4.441 5.801 -18.079 1.00 64.62 180 ILE A C 1
ATOM 1439 O O . ILE A 1 180 ? -3.499 5.924 -17.296 1.00 64.62 180 ILE A O 1
ATOM 1443 N N . TRP A 1 181 ? -4.898 6.830 -18.795 1.00 61.97 181 TRP A N 1
ATOM 1444 C CA . TRP A 1 181 ? -4.320 8.169 -18.708 1.00 61.97 181 TRP A CA 1
ATOM 1445 C C . TRP A 1 181 ? -4.791 8.892 -17.445 1.00 61.97 181 TRP A C 1
ATOM 1447 O O . TRP A 1 181 ? -5.941 8.762 -17.012 1.00 61.97 181 TRP A O 1
ATOM 1457 N N . SER A 1 182 ? -3.910 9.712 -16.881 1.00 68.75 182 SER A N 1
ATOM 1458 C CA . SER A 1 182 ? -4.317 10.732 -15.925 1.00 68.75 182 SER A CA 1
ATOM 1459 C C . SER A 1 182 ? -5.126 11.822 -16.625 1.00 68.75 182 SER A C 1
ATOM 1461 O O . SER A 1 182 ? -4.927 12.124 -17.804 1.00 68.75 182 SER A O 1
ATOM 1463 N N . ILE A 1 183 ? -6.063 12.424 -15.893 1.00 66.44 183 ILE A N 1
ATOM 1464 C CA . ILE A 1 183 ? -6.922 13.506 -16.400 1.00 66.44 183 ILE A CA 1
ATOM 1465 C C . ILE A 1 183 ? -6.111 14.706 -16.925 1.00 66.44 183 ILE A C 1
ATOM 1467 O O . ILE A 1 183 ? -6.524 15.347 -17.888 1.00 66.44 183 ILE A O 1
ATOM 1471 N N . ASP A 1 184 ? -4.964 15.012 -16.319 1.00 67.31 184 ASP A N 1
ATOM 1472 C CA . ASP A 1 184 ? -4.116 16.158 -16.671 1.00 67.31 184 ASP A CA 1
ATOM 1473 C C . ASP A 1 184 ? -2.956 15.804 -17.618 1.00 67.31 184 ASP A C 1
ATOM 1475 O O . ASP A 1 184 ? -2.175 16.680 -17.991 1.00 67.31 184 ASP A O 1
ATOM 1479 N N . GLY A 1 185 ? -2.838 14.534 -18.022 1.00 65.06 185 GLY A N 1
ATOM 1480 C CA . GLY A 1 185 ? -1.724 14.035 -18.826 1.00 65.06 185 GLY A CA 1
ATOM 1481 C C . GLY A 1 185 ? -0.402 13.905 -18.059 1.00 65.06 185 GLY A C 1
ATOM 1482 O O . GLY A 1 185 ? 0.618 13.592 -18.672 1.00 65.06 185 GLY A O 1
ATOM 1483 N N . GLY A 1 186 ? -0.390 14.130 -16.741 1.00 65.31 186 GLY A N 1
ATOM 1484 C CA . GLY A 1 186 ? 0.779 13.921 -15.893 1.00 65.31 186 GLY A CA 1
ATOM 1485 C C . GLY A 1 186 ? 1.021 12.440 -15.594 1.00 65.31 186 GLY A C 1
ATOM 1486 O O . GLY A 1 186 ? 0.096 11.693 -15.291 1.00 65.31 186 GLY A O 1
ATOM 1487 N N . SER A 1 187 ? 2.270 11.990 -15.632 1.00 64.06 187 SER A N 1
ATOM 1488 C CA . SER A 1 187 ? 2.649 10.648 -15.176 1.00 64.06 187 SER A CA 1
ATOM 1489 C C . SER A 1 187 ? 3.224 10.718 -13.766 1.00 64.06 187 SER A C 1
ATOM 1491 O O . SER A 1 187 ? 4.083 11.563 -13.502 1.00 64.06 187 SER A O 1
ATOM 1493 N N . GLN A 1 188 ? 2.832 9.806 -12.870 1.00 68.44 188 GLN A N 1
ATOM 1494 C CA . GLN A 1 188 ? 3.623 9.605 -11.656 1.00 68.44 188 GLN A C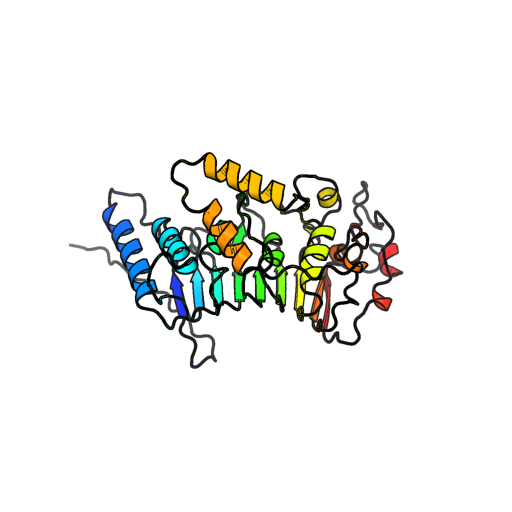A 1
ATOM 1495 C C . GLN A 1 188 ? 4.999 9.074 -12.044 1.00 68.44 188 GLN A C 1
ATOM 1497 O O . GLN A 1 188 ? 5.112 8.175 -12.881 1.00 68.44 188 GLN A O 1
ATOM 1502 N N . ILE A 1 189 ? 6.022 9.650 -11.422 1.00 71.06 189 ILE A N 1
ATOM 1503 C CA . ILE A 1 189 ? 7.400 9.205 -11.549 1.00 71.06 189 ILE A CA 1
ATOM 1504 C C . ILE A 1 189 ? 7.826 8.660 -10.189 1.00 71.06 189 ILE A C 1
ATOM 1506 O O . ILE A 1 189 ? 7.691 9.329 -9.162 1.00 71.06 189 ILE A O 1
ATOM 1510 N N . TYR A 1 190 ? 8.339 7.438 -10.189 1.00 75.81 190 TYR A N 1
ATOM 1511 C CA . TYR A 1 190 ? 8.762 6.719 -9.005 1.00 75.81 190 TYR A CA 1
ATOM 1512 C C . TYR A 1 190 ? 10.266 6.466 -9.018 1.00 75.81 190 TYR A C 1
ATOM 1514 O O . TYR A 1 190 ? 10.855 6.107 -10.038 1.00 75.81 190 TYR A O 1
ATOM 1522 N N . SER A 1 191 ? 10.867 6.608 -7.840 1.00 76.44 191 SER A N 1
ATOM 1523 C CA . SER A 1 191 ? 12.245 6.210 -7.572 1.00 76.44 191 SER A CA 1
ATOM 1524 C C . SER A 1 191 ? 12.285 4.719 -7.234 1.00 76.44 191 SER A C 1
ATOM 1526 O O . SER A 1 191 ? 11.732 4.290 -6.220 1.00 76.44 191 SER A O 1
ATOM 1528 N N . SER A 1 192 ? 12.954 3.922 -8.066 1.00 76.56 192 SER A N 1
ATOM 1529 C CA . SER A 1 192 ? 13.179 2.492 -7.807 1.00 76.56 192 SER A CA 1
ATOM 1530 C C . SER A 1 192 ? 13.985 2.263 -6.532 1.00 76.56 192 SER A C 1
ATOM 1532 O O . SER A 1 192 ? 13.652 1.372 -5.748 1.00 76.56 192 SER A O 1
ATOM 1534 N N . SER A 1 193 ? 14.986 3.109 -6.280 1.00 75.44 193 SER A N 1
ATOM 1535 C CA . SER A 1 193 ? 15.809 3.031 -5.075 1.00 75.44 193 SER A CA 1
ATOM 1536 C C . SER A 1 193 ? 14.976 3.224 -3.806 1.00 75.44 193 SER A C 1
ATOM 1538 O O . SER A 1 193 ? 15.160 2.494 -2.829 1.00 75.44 193 SER A O 1
ATOM 1540 N N . GLN A 1 194 ? 14.004 4.142 -3.826 1.00 76.62 194 GLN A N 1
ATOM 1541 C CA . GLN A 1 194 ? 13.106 4.328 -2.696 1.00 76.62 194 GLN A CA 1
ATOM 1542 C C . GLN A 1 194 ? 12.155 3.151 -2.504 1.00 76.62 194 GLN A C 1
ATOM 1544 O O . GLN A 1 194 ? 11.962 2.712 -1.372 1.00 76.62 194 GLN A O 1
ATOM 1549 N N . ILE A 1 195 ? 11.584 2.620 -3.587 1.00 82.50 195 ILE A N 1
ATOM 1550 C CA . ILE A 1 195 ? 10.748 1.416 -3.508 1.00 82.50 195 ILE A CA 1
ATOM 1551 C C . ILE A 1 195 ? 11.532 0.290 -2.840 1.00 82.50 195 ILE A C 1
ATOM 1553 O O . ILE A 1 195 ? 11.023 -0.342 -1.920 1.00 82.50 195 ILE A O 1
ATOM 1557 N N . GLY A 1 196 ? 12.779 0.068 -3.267 1.00 83.00 196 GLY A N 1
ATOM 1558 C CA . GLY A 1 196 ? 13.655 -0.937 -2.673 1.00 83.00 196 GLY A CA 1
ATOM 1559 C C . GLY A 1 196 ? 13.849 -0.726 -1.169 1.00 83.00 196 GLY A C 1
ATOM 1560 O O . GLY A 1 196 ? 13.693 -1.674 -0.404 1.00 83.00 196 GLY A O 1
ATOM 1561 N N . LYS A 1 197 ? 14.099 0.517 -0.730 1.00 80.81 197 LYS A N 1
ATOM 1562 C CA . LYS A 1 197 ? 14.236 0.864 0.699 1.00 80.81 197 LYS A CA 1
ATOM 1563 C C . LYS A 1 197 ? 12.958 0.587 1.490 1.00 80.81 197 LYS A C 1
ATOM 1565 O O . LYS A 1 197 ? 13.013 -0.014 2.563 1.00 80.81 197 LYS A O 1
ATOM 1570 N N . ASP A 1 198 ? 11.808 0.994 0.962 1.00 85.12 198 ASP A N 1
ATOM 1571 C CA . ASP A 1 198 ? 10.521 0.800 1.633 1.00 85.12 198 ASP A CA 1
ATOM 1572 C C . ASP A 1 198 ? 10.150 -0.692 1.699 1.00 85.12 198 ASP A C 1
ATOM 1574 O O . ASP A 1 198 ? 9.635 -1.162 2.716 1.00 85.12 198 ASP A O 1
ATOM 1578 N N . LEU A 1 199 ? 10.457 -1.462 0.649 1.00 88.88 199 LEU A N 1
ATOM 1579 C CA . LEU A 1 199 ? 10.277 -2.915 0.619 1.00 88.88 199 LEU A CA 1
ATOM 1580 C C . LEU A 1 199 ? 11.257 -3.648 1.541 1.00 88.88 199 LEU A C 1
ATOM 1582 O O . LEU A 1 199 ? 10.872 -4.655 2.141 1.00 88.88 199 LEU A O 1
ATOM 1586 N N . ALA A 1 200 ? 12.482 -3.138 1.720 1.00 86.88 200 ALA A N 1
ATOM 1587 C CA . ALA A 1 200 ? 13.486 -3.748 2.591 1.00 86.88 200 ALA A CA 1
ATOM 1588 C C . ALA A 1 200 ? 12.986 -3.882 4.040 1.00 86.88 200 ALA A C 1
ATOM 1590 O O . ALA A 1 200 ? 13.293 -4.860 4.724 1.00 86.88 200 ALA A O 1
ATOM 1591 N N . ALA A 1 201 ? 12.124 -2.961 4.487 1.00 87.00 201 ALA A N 1
ATOM 1592 C CA . ALA A 1 201 ? 11.478 -3.025 5.797 1.00 87.00 201 ALA A CA 1
ATOM 1593 C C . ALA A 1 201 ? 10.531 -4.233 5.979 1.00 87.00 201 ALA A C 1
ATOM 1595 O O . ALA A 1 201 ? 10.138 -4.522 7.115 1.00 87.00 201 ALA A O 1
ATOM 1596 N N . HIS A 1 202 ? 10.184 -4.929 4.889 1.00 91.69 202 HIS A N 1
ATOM 1597 C CA . HIS A 1 202 ? 9.240 -6.049 4.824 1.00 91.69 202 HIS A CA 1
ATOM 1598 C C . HIS A 1 202 ? 9.870 -7.353 4.306 1.00 91.69 202 HIS A C 1
ATOM 1600 O O . HIS A 1 202 ? 9.133 -8.289 3.992 1.00 91.69 202 HIS A O 1
ATOM 1606 N N . LYS A 1 203 ? 11.209 -7.456 4.241 1.00 90.19 203 LYS A N 1
ATOM 1607 C CA . LYS A 1 203 ? 11.942 -8.653 3.762 1.00 90.19 203 LYS A CA 1
ATOM 1608 C C . LYS A 1 203 ? 11.417 -9.969 4.342 1.00 90.19 203 LYS A C 1
ATOM 1610 O O . LYS A 1 203 ? 11.135 -10.917 3.613 1.00 90.19 203 LYS A O 1
ATOM 1615 N N . ASP A 1 204 ? 11.201 -9.994 5.656 1.00 91.75 204 ASP A N 1
ATOM 1616 C CA . ASP A 1 204 ? 10.770 -11.189 6.393 1.00 91.75 204 ASP A CA 1
ATOM 1617 C C . ASP A 1 204 ? 9.271 -11.510 6.264 1.00 91.75 204 ASP A C 1
ATOM 1619 O O . ASP A 1 204 ? 8.808 -12.540 6.766 1.00 91.75 204 ASP A O 1
ATOM 1623 N N . THR A 1 205 ? 8.474 -10.621 5.667 1.00 95.00 205 THR A N 1
ATOM 1624 C CA . THR A 1 205 ? 7.006 -10.725 5.661 1.00 95.00 205 THR A CA 1
ATOM 1625 C C . THR A 1 205 ? 6.411 -10.781 4.265 1.00 95.00 205 THR A C 1
ATOM 1627 O O . THR A 1 205 ? 5.370 -11.421 4.099 1.00 95.00 205 THR A O 1
ATOM 1630 N N . LEU A 1 206 ? 7.066 -10.167 3.278 1.00 95.75 206 LEU A N 1
ATOM 1631 C CA . LEU A 1 206 ? 6.572 -10.053 1.914 1.00 95.75 206 LEU A CA 1
ATOM 1632 C C . LEU A 1 206 ? 6.528 -11.424 1.224 1.00 95.75 206 LEU A C 1
ATOM 1634 O O . LEU A 1 206 ? 7.510 -12.161 1.187 1.00 95.75 206 LEU A O 1
ATOM 1638 N N . ARG A 1 207 ? 5.358 -11.762 0.682 1.00 96.94 207 ARG A N 1
ATOM 1639 C CA . ARG A 1 207 ? 5.055 -13.023 -0.011 1.00 96.94 207 ARG A CA 1
ATOM 1640 C C . ARG A 1 207 ? 4.702 -12.829 -1.476 1.00 96.94 207 ARG A C 1
ATOM 1642 O O . ARG A 1 207 ? 5.029 -13.700 -2.284 1.00 96.94 207 ARG A O 1
ATOM 1649 N N . VAL A 1 208 ? 4.026 -11.724 -1.789 1.00 96.88 208 VAL A N 1
ATOM 1650 C CA . VAL A 1 208 ? 3.588 -11.356 -3.138 1.00 96.88 208 VAL A CA 1
ATOM 1651 C C . VAL A 1 208 ? 4.064 -9.943 -3.438 1.00 96.88 208 VAL A C 1
ATOM 1653 O O . VAL A 1 208 ? 3.761 -9.020 -2.677 1.00 96.88 208 VAL A O 1
ATOM 1656 N N . LEU A 1 209 ? 4.772 -9.793 -4.552 1.00 94.19 209 LEU A N 1
ATOM 1657 C CA . LEU A 1 209 ? 5.204 -8.516 -5.100 1.00 94.19 209 LEU A CA 1
ATOM 1658 C C . LEU A 1 209 ? 4.728 -8.408 -6.550 1.00 94.19 209 LEU A C 1
ATOM 1660 O O . LEU A 1 209 ? 5.080 -9.249 -7.371 1.00 94.19 209 LEU A O 1
ATOM 1664 N N . ASP A 1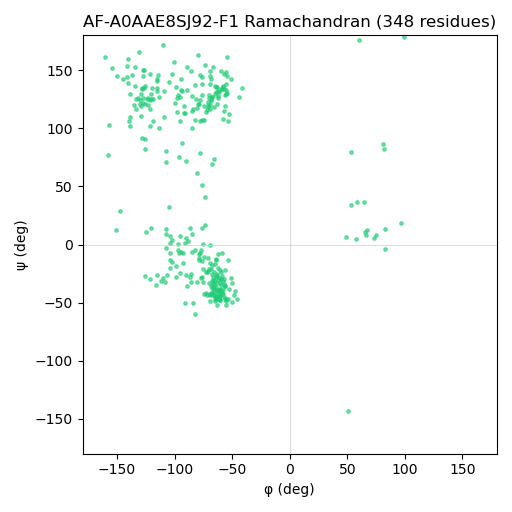 210 ? 3.935 -7.388 -6.854 1.00 92.44 210 ASP A N 1
ATOM 1665 C CA . ASP A 1 210 ? 3.495 -7.056 -8.209 1.00 92.44 210 ASP A CA 1
ATOM 1666 C C . ASP A 1 210 ? 3.776 -5.570 -8.461 1.00 92.44 210 ASP A C 1
ATOM 1668 O O . ASP A 1 210 ? 3.185 -4.717 -7.803 1.00 92.44 210 ASP A O 1
ATOM 1672 N N . ILE A 1 211 ? 4.726 -5.246 -9.335 1.00 88.88 211 ILE A N 1
ATOM 1673 C CA . ILE A 1 211 ? 5.056 -3.872 -9.730 1.00 88.88 211 ILE A CA 1
ATOM 1674 C C . ILE A 1 211 ? 4.973 -3.789 -11.252 1.00 88.88 211 ILE A C 1
ATOM 1676 O O . ILE A 1 211 ? 5.955 -3.993 -11.973 1.00 88.88 211 ILE A O 1
ATOM 1680 N N . ASP A 1 212 ? 3.781 -3.447 -11.718 1.00 83.50 212 ASP A N 1
ATOM 1681 C CA . ASP A 1 212 ? 3.459 -3.117 -13.099 1.00 83.50 212 ASP A CA 1
ATOM 1682 C C . ASP A 1 212 ? 3.493 -1.590 -13.276 1.00 83.50 212 ASP A C 1
ATOM 1684 O O . ASP A 1 212 ? 2.470 -0.902 -13.259 1.00 83.50 212 ASP A O 1
ATOM 1688 N N . ALA A 1 213 ? 4.715 -1.044 -13.332 1.00 72.38 213 ALA A N 1
ATOM 1689 C CA . ALA A 1 213 ? 4.969 0.397 -13.432 1.00 72.38 213 ALA A CA 1
ATOM 1690 C C . ALA A 1 213 ? 6.232 0.761 -14.222 1.00 72.38 213 ALA A C 1
ATOM 1692 O O . ALA A 1 213 ? 6.837 1.798 -13.959 1.00 72.38 213 ALA A O 1
ATOM 1693 N N . CYS A 1 214 ? 6.642 -0.070 -15.189 1.00 68.38 214 CYS A N 1
ATOM 1694 C CA . CYS A 1 214 ? 7.874 0.143 -15.966 1.00 68.38 214 CYS A CA 1
ATOM 1695 C C . CYS A 1 214 ? 8.004 1.568 -16.521 1.00 68.38 214 CYS A C 1
ATOM 1697 O O . CYS A 1 214 ? 9.070 2.155 -16.434 1.00 68.38 214 CYS A O 1
ATOM 1699 N N . ILE A 1 215 ? 6.912 2.123 -17.055 1.00 62.53 215 ILE A N 1
ATOM 1700 C CA . ILE A 1 215 ? 6.885 3.448 -17.702 1.00 62.53 215 ILE A CA 1
ATOM 1701 C C . ILE A 1 215 ? 7.007 4.591 -16.680 1.00 62.53 215 ILE A C 1
ATOM 1703 O O . ILE A 1 215 ? 7.427 5.693 -17.014 1.00 62.53 215 ILE A O 1
ATOM 1707 N N . SER A 1 216 ? 6.644 4.331 -15.426 1.00 68.38 216 SER A N 1
ATOM 1708 C CA . SER A 1 216 ? 6.634 5.324 -14.354 1.00 68.38 216 SER A CA 1
ATOM 1709 C C . SER A 1 216 ? 7.890 5.281 -13.484 1.00 68.38 216 SER A C 1
ATOM 1711 O O . SER A 1 216 ? 8.029 6.113 -12.596 1.00 68.38 216 SER A O 1
ATOM 1713 N N . ILE A 1 217 ? 8.806 4.334 -13.691 1.00 70.62 217 ILE A N 1
ATOM 1714 C CA . ILE A 1 217 ? 10.071 4.258 -12.948 1.00 70.62 217 ILE A CA 1
ATOM 1715 C C . ILE A 1 217 ? 11.153 4.958 -13.768 1.00 70.62 217 ILE A C 1
ATOM 1717 O O . ILE A 1 217 ? 11.352 4.623 -14.930 1.00 70.62 217 ILE A O 1
ATOM 1721 N N . SER A 1 218 ? 11.864 5.917 -13.170 1.00 67.88 218 SER A N 1
ATOM 1722 C CA . SER A 1 218 ? 12.934 6.645 -13.866 1.00 67.88 218 SER A CA 1
ATOM 1723 C C . SER A 1 218 ? 14.093 6.998 -12.941 1.00 67.88 218 SER A C 1
ATOM 1725 O O . SER A 1 218 ? 13.883 7.434 -11.809 1.00 67.88 218 SER A O 1
ATOM 1727 N N . ILE A 1 219 ? 15.324 6.920 -13.464 1.00 61.62 219 ILE A N 1
ATOM 1728 C CA . ILE A 1 219 ? 16.532 7.411 -12.772 1.00 61.62 219 ILE A CA 1
ATOM 1729 C C . ILE A 1 219 ? 16.454 8.916 -12.510 1.00 61.62 219 ILE A C 1
ATOM 1731 O O . ILE A 1 219 ? 16.989 9.410 -11.517 1.00 61.62 219 ILE A O 1
ATOM 1735 N N . SER A 1 220 ? 15.767 9.671 -13.373 1.00 60.69 220 SER A N 1
ATOM 1736 C CA . SER A 1 220 ? 15.571 11.109 -13.161 1.00 60.69 220 SER A CA 1
ATOM 1737 C C . SER A 1 220 ? 14.887 11.407 -11.819 1.00 60.69 220 SER A C 1
ATOM 1739 O O . SER A 1 220 ? 15.201 12.418 -11.190 1.00 60.69 220 SER A O 1
ATOM 1741 N N . ALA A 1 221 ? 14.046 10.489 -11.327 1.00 58.88 221 ALA A N 1
ATOM 1742 C CA . ALA A 1 221 ? 13.419 10.567 -10.012 1.00 58.88 221 ALA A CA 1
ATOM 1743 C C . ALA A 1 221 ? 14.441 10.469 -8.871 1.00 58.88 221 ALA A C 1
ATOM 1745 O O . ALA A 1 221 ? 14.328 11.192 -7.885 1.00 58.88 221 ALA A O 1
ATOM 1746 N N . ASP A 1 222 ? 15.470 9.627 -9.018 1.00 58.38 222 ASP A N 1
ATOM 1747 C CA . ASP A 1 222 ? 16.564 9.525 -8.044 1.00 58.38 222 ASP A CA 1
ATOM 1748 C C . ASP A 1 222 ? 17.418 10.800 -8.013 1.00 58.38 222 ASP A C 1
ATOM 1750 O O . ASP A 1 222 ? 18.035 11.106 -6.996 1.00 58.38 222 ASP A O 1
ATOM 1754 N N . ASN A 1 223 ? 17.458 11.562 -9.108 1.00 55.78 223 ASN A N 1
ATOM 1755 C CA . ASN A 1 223 ? 18.241 12.795 -9.209 1.00 55.78 223 ASN A CA 1
ATOM 1756 C C . ASN A 1 223 ? 17.440 14.054 -8.841 1.00 55.78 223 ASN A C 1
ATOM 1758 O O . ASN A 1 223 ? 18.037 15.099 -8.579 1.00 55.78 223 ASN A O 1
ATOM 1762 N N . TYR A 1 224 ? 16.107 13.975 -8.790 1.00 54.94 224 TYR A N 1
ATOM 1763 C CA . TYR A 1 224 ? 15.262 15.105 -8.421 1.00 54.94 224 TYR A CA 1
ATOM 1764 C C . TYR A 1 224 ? 14.974 15.105 -6.908 1.00 54.94 224 TYR A C 1
ATOM 1766 O O . TYR A 1 224 ? 14.308 14.197 -6.403 1.00 54.94 224 TYR A O 1
ATOM 1774 N N . PRO A 1 225 ? 15.366 16.152 -6.159 1.00 49.75 225 PRO A N 1
ATOM 1775 C CA . PRO A 1 225 ? 15.135 16.210 -4.712 1.00 49.75 225 PRO A CA 1
ATOM 1776 C C . PRO A 1 225 ? 13.642 16.192 -4.327 1.00 49.75 225 PRO A C 1
ATOM 1778 O O . PRO A 1 225 ? 13.296 15.822 -3.211 1.00 49.75 225 PRO A O 1
ATOM 1781 N N . GLY A 1 226 ? 12.735 16.536 -5.250 1.00 52.50 226 GLY A N 1
ATOM 1782 C CA . GLY A 1 226 ? 11.284 16.449 -5.038 1.00 52.50 226 GLY A CA 1
ATOM 1783 C C . GLY A 1 226 ? 10.709 15.023 -4.997 1.00 52.50 226 GLY A C 1
ATOM 1784 O O . GLY A 1 226 ? 9.648 14.833 -4.406 1.00 52.50 226 GLY A O 1
ATOM 1785 N N . TYR A 1 227 ? 11.399 14.038 -5.588 1.00 49.03 227 TYR A N 1
ATOM 1786 C CA . TYR A 1 227 ? 10.955 12.635 -5.672 1.00 49.03 227 TYR A CA 1
ATOM 1787 C C . TYR A 1 227 ? 11.690 11.702 -4.702 1.00 49.03 227 TYR A C 1
ATOM 1789 O O . TYR A 1 227 ? 11.224 10.592 -4.443 1.00 49.03 227 TYR A O 1
ATOM 1797 N N . LYS A 1 228 ? 12.802 12.153 -4.111 1.00 50.44 228 LYS A N 1
ATOM 1798 C CA . LYS A 1 228 ? 13.426 11.452 -2.989 1.00 50.44 228 LYS A CA 1
ATOM 1799 C C . LYS A 1 228 ? 12.522 11.530 -1.762 1.00 50.44 228 LYS A C 1
ATOM 1801 O O . LYS A 1 228 ? 12.151 12.613 -1.322 1.00 50.44 228 LYS A O 1
ATOM 1806 N N . HIS A 1 229 ? 12.225 10.378 -1.172 1.00 51.59 229 HIS A N 1
ATOM 1807 C CA . HIS A 1 229 ? 11.615 10.290 0.157 1.00 51.59 229 HIS A CA 1
ATOM 1808 C C . HIS A 1 229 ? 12.648 10.359 1.288 1.00 51.59 229 HIS A C 1
ATOM 1810 O O . HIS A 1 229 ? 12.291 10.183 2.447 1.00 51.59 229 HIS A O 1
ATOM 1816 N N . GLU A 1 230 ? 13.910 10.666 0.973 1.00 48.47 230 GLU A N 1
ATOM 1817 C CA . GLU A 1 230 ? 14.973 10.982 1.938 1.00 48.47 230 GLU A CA 1
ATOM 1818 C C . GLU A 1 230 ? 14.791 12.375 2.557 1.00 48.47 230 GLU A C 1
ATOM 1820 O O . GLU A 1 230 ? 15.740 13.138 2.722 1.00 48.47 230 GLU A O 1
ATOM 1825 N N . TYR A 1 231 ? 13.558 12.735 2.885 1.00 50.91 231 TYR A N 1
ATOM 1826 C CA . TYR A 1 231 ? 13.346 13.782 3.859 1.00 50.91 231 TYR A CA 1
ATOM 1827 C C . TYR A 1 231 ? 13.558 13.120 5.215 1.00 50.91 231 TYR A C 1
ATOM 1829 O O . TYR A 1 231 ? 12.897 12.128 5.525 1.00 50.91 231 TYR A O 1
ATOM 1837 N N . ASP A 1 232 ? 14.517 13.634 5.986 1.00 57.34 232 ASP A N 1
ATOM 1838 C CA . ASP A 1 232 ? 14.684 13.283 7.395 1.00 57.34 232 ASP A CA 1
ATOM 1839 C C . ASP A 1 232 ? 13.290 13.219 8.048 1.00 57.34 232 ASP A C 1
ATOM 1841 O O . ASP A 1 232 ? 12.455 14.095 7.800 1.00 57.34 232 ASP A O 1
ATOM 1845 N N . GLU A 1 233 ? 12.997 12.184 8.845 1.00 60.78 233 GLU A N 1
ATOM 1846 C CA . GLU A 1 233 ? 11.723 12.103 9.575 1.00 60.78 233 GLU A CA 1
ATOM 1847 C C . GLU A 1 233 ? 11.450 13.414 10.331 1.00 60.78 233 GLU A C 1
ATOM 1849 O O . GLU A 1 233 ? 10.297 13.842 10.420 1.00 60.78 233 GLU A O 1
ATOM 1854 N N . ALA A 1 234 ? 12.512 14.077 10.812 1.00 62.41 234 ALA A N 1
ATOM 1855 C CA . ALA A 1 234 ? 12.447 15.392 11.430 1.00 62.41 234 ALA A CA 1
ATOM 1856 C C . ALA A 1 234 ? 12.023 16.503 10.451 1.00 62.41 234 ALA A C 1
ATOM 1858 O O . ALA A 1 234 ? 11.193 17.333 10.819 1.00 62.41 234 ALA A O 1
ATOM 1859 N N . ASP A 1 235 ? 12.521 16.503 9.210 1.00 67.88 235 ASP A N 1
ATOM 1860 C CA . ASP A 1 235 ? 12.121 17.463 8.170 1.00 67.88 235 ASP A CA 1
ATOM 1861 C C . ASP A 1 235 ? 10.667 17.233 7.732 1.00 67.88 235 ASP A C 1
ATOM 1863 O O . ASP A 1 235 ? 9.891 18.179 7.621 1.00 67.88 235 ASP A O 1
ATOM 1867 N N . MET A 1 236 ? 10.231 15.979 7.571 1.00 67.12 236 MET A N 1
ATOM 1868 C CA . MET A 1 236 ? 8.827 15.684 7.255 1.00 67.12 236 MET A CA 1
ATOM 1869 C C . MET A 1 236 ? 7.886 16.077 8.389 1.00 67.12 236 MET A C 1
ATOM 1871 O O . MET A 1 236 ? 6.843 16.685 8.139 1.00 67.12 236 MET A O 1
ATOM 1875 N N . GLU A 1 237 ? 8.242 15.759 9.633 1.00 67.12 237 GLU A N 1
ATOM 1876 C CA . GLU A 1 237 ? 7.483 16.177 10.810 1.00 67.12 237 GLU A CA 1
ATOM 1877 C C . GLU A 1 237 ? 7.431 17.703 10.916 1.00 67.12 237 GLU A C 1
ATOM 1879 O O . GLU A 1 237 ? 6.365 18.259 11.196 1.00 67.12 237 GLU A O 1
ATOM 1884 N N . GLU A 1 238 ? 8.538 18.393 10.635 1.00 69.12 238 GLU A N 1
ATOM 1885 C CA . GLU A 1 238 ? 8.587 19.849 10.608 1.00 69.12 238 GLU A CA 1
ATOM 1886 C C . GLU A 1 238 ? 7.708 20.424 9.494 1.00 69.12 238 GLU A C 1
ATOM 1888 O O . GLU A 1 238 ? 6.884 21.295 9.772 1.00 69.12 238 GLU A O 1
ATOM 1893 N N . ARG A 1 239 ? 7.806 19.927 8.259 1.00 67.25 239 ARG A N 1
ATOM 1894 C CA . ARG A 1 239 ? 7.004 20.394 7.117 1.00 67.25 239 ARG A CA 1
ATOM 1895 C C . ARG A 1 239 ? 5.516 20.152 7.328 1.00 67.25 239 ARG A C 1
ATOM 1897 O O . ARG A 1 239 ? 4.709 21.032 7.029 1.00 67.25 239 ARG A O 1
ATOM 1904 N N . VAL A 1 240 ? 5.139 19.011 7.903 1.00 65.62 240 VAL A N 1
ATOM 1905 C CA . VAL A 1 240 ? 3.754 18.738 8.319 1.00 65.62 240 VAL A CA 1
ATOM 1906 C C . VAL A 1 240 ? 3.346 19.714 9.413 1.00 65.62 240 VAL A C 1
ATOM 1908 O O . VAL A 1 240 ? 2.300 20.345 9.307 1.00 65.62 240 VAL A O 1
ATOM 1911 N N . CYS A 1 241 ? 4.187 19.921 10.429 1.00 63.12 241 CYS A N 1
ATOM 1912 C CA . CYS A 1 241 ? 3.927 20.908 11.472 1.00 63.12 241 CYS A CA 1
ATOM 1913 C C . CYS A 1 241 ? 3.767 22.324 10.905 1.00 63.12 241 CYS A C 1
ATOM 1915 O O . CYS A 1 241 ? 2.915 23.062 11.389 1.00 63.12 241 CYS A O 1
ATOM 1917 N N . GLN A 1 242 ? 4.561 22.727 9.915 1.00 62.00 242 GLN A N 1
ATOM 1918 C CA . GLN A 1 242 ? 4.472 24.030 9.258 1.00 62.00 242 GLN A CA 1
ATOM 1919 C C . GLN A 1 242 ? 3.197 24.136 8.406 1.00 62.00 242 GLN A C 1
ATOM 1921 O O . GLN A 1 242 ? 2.485 25.135 8.512 1.00 62.00 242 GLN A O 1
ATOM 1926 N N . HIS A 1 243 ? 2.853 23.095 7.637 1.00 62.00 243 HIS A N 1
ATOM 1927 C CA . HIS A 1 243 ? 1.622 23.040 6.842 1.00 62.00 243 HIS A CA 1
ATOM 1928 C C . HIS A 1 243 ? 0.368 23.114 7.726 1.00 62.00 243 HIS A C 1
ATOM 1930 O O . HIS A 1 243 ? -0.542 23.894 7.447 1.00 62.00 243 HIS A O 1
ATOM 1936 N N . VAL A 1 244 ? 0.356 22.367 8.834 1.00 56.25 244 VAL A N 1
ATOM 1937 C CA . VAL A 1 244 ? -0.735 22.355 9.820 1.00 56.25 244 VAL A CA 1
ATOM 1938 C C . VAL A 1 244 ? -0.826 23.696 10.557 1.00 56.25 244 VAL A C 1
ATOM 1940 O O . VAL A 1 244 ? -1.918 24.227 10.734 1.00 56.25 244 VAL A O 1
ATOM 1943 N N . ARG A 1 245 ? 0.306 24.311 10.945 1.00 52.12 245 ARG A N 1
ATOM 1944 C CA . ARG A 1 245 ? 0.322 25.647 11.586 1.00 52.12 245 ARG A CA 1
ATOM 1945 C C . ARG A 1 245 ? -0.273 26.742 10.691 1.00 52.12 245 ARG A C 1
ATOM 1947 O O . ARG A 1 245 ? -0.794 27.720 11.220 1.00 52.12 245 ARG A O 1
ATOM 1954 N N . GLY A 1 246 ? -0.194 26.593 9.367 1.00 50.22 246 GLY A N 1
ATOM 1955 C CA . GLY A 1 246 ? -0.747 27.539 8.394 1.00 50.22 246 GLY A CA 1
ATOM 1956 C C . GLY A 1 246 ? -2.273 27.500 8.251 1.00 50.22 246 GLY A C 1
ATOM 1957 O O . GLY A 1 246 ? -2.837 28.406 7.638 1.00 50.22 246 GLY A O 1
ATOM 1958 N N . ARG A 1 247 ? -2.955 26.494 8.820 1.00 51.72 247 ARG A N 1
ATOM 1959 C CA . ARG A 1 247 ? -4.420 26.376 8.813 1.00 51.72 247 ARG A CA 1
ATOM 1960 C C . ARG A 1 247 ? -4.964 26.515 10.241 1.00 51.72 247 ARG A C 1
ATOM 1962 O O . ARG A 1 247 ? -4.928 25.553 11.009 1.00 51.72 247 ARG A O 1
ATOM 1969 N N . PRO A 1 248 ? -5.482 27.695 10.630 1.00 38.66 248 PRO A N 1
ATOM 1970 C CA . PRO A 1 248 ? -6.156 27.859 11.913 1.00 38.66 248 PRO A CA 1
ATOM 1971 C C . PRO A 1 248 ? -7.320 26.864 12.015 1.00 38.66 248 PRO A C 1
ATOM 1973 O O . PRO A 1 248 ? -8.272 26.948 11.244 1.00 38.66 248 PRO A O 1
ATOM 1976 N N . GLY A 1 249 ? -7.230 25.916 12.951 1.00 48.25 249 GLY A N 1
ATOM 1977 C CA . GLY A 1 249 ? -8.273 24.916 13.187 1.00 48.25 249 GLY A CA 1
ATOM 1978 C C . GLY A 1 249 ? -8.071 23.557 12.515 1.00 48.25 249 GLY A C 1
ATOM 1979 O O . GLY A 1 249 ? -9.050 22.832 12.406 1.00 48.25 249 GLY A O 1
ATOM 1980 N N . ASP A 1 250 ? -6.856 23.193 12.088 1.00 53.09 250 ASP A N 1
ATOM 1981 C CA . ASP A 1 250 ? -6.516 21.805 11.739 1.00 53.09 250 ASP A CA 1
ATOM 1982 C C . ASP A 1 250 ? -6.099 21.020 13.010 1.00 53.09 250 ASP A C 1
ATOM 1984 O O . ASP A 1 250 ? -4.974 21.185 13.496 1.00 53.09 250 ASP A O 1
ATOM 1988 N N . PRO A 1 251 ? -6.987 20.197 13.605 1.00 51.28 251 PRO A N 1
ATOM 1989 C CA . PRO A 1 251 ? -6.708 19.479 14.848 1.00 51.28 251 PRO A CA 1
ATOM 1990 C C . PRO A 1 251 ? -5.775 18.267 14.663 1.00 51.28 251 PRO A C 1
ATOM 1992 O O . PRO A 1 251 ? -5.494 17.574 15.639 1.00 51.28 251 PRO A O 1
ATOM 1995 N N . TYR A 1 252 ? -5.296 17.967 13.450 1.00 57.00 252 TYR A N 1
ATOM 1996 C CA . TYR A 1 252 ? -4.785 16.630 13.121 1.00 57.00 252 TYR A CA 1
ATOM 1997 C C . TYR A 1 252 ? -3.256 16.495 13.048 1.00 57.00 252 TYR A C 1
ATOM 1999 O O . TYR A 1 252 ? -2.757 15.409 12.758 1.00 57.00 252 TYR A O 1
ATOM 2007 N N . GLY A 1 253 ? -2.481 17.553 13.305 1.00 57.78 253 GLY A N 1
ATOM 2008 C CA . GLY A 1 253 ? -1.039 17.534 13.020 1.00 57.78 253 GLY A CA 1
ATOM 2009 C C . GLY A 1 253 ? -0.143 16.873 14.067 1.00 57.78 253 GLY A C 1
ATOM 2010 O O . GLY A 1 253 ? 0.597 15.951 13.744 1.00 57.78 253 GLY A O 1
ATOM 2011 N N . ARG A 1 254 ? -0.140 17.361 15.316 1.00 60.06 254 ARG A N 1
ATOM 2012 C CA . ARG A 1 254 ? 0.903 16.971 16.293 1.00 60.06 254 ARG A CA 1
ATOM 2013 C C . ARG A 1 254 ? 0.550 15.760 17.144 1.00 60.06 254 ARG A C 1
ATOM 2015 O O . ARG A 1 254 ? 1.348 14.829 17.228 1.00 60.06 254 ARG A O 1
ATOM 2022 N N . ASP A 1 255 ? -0.634 15.754 17.748 1.00 72.25 255 ASP A N 1
ATOM 2023 C CA . ASP A 1 255 ? -1.017 14.700 18.697 1.00 72.25 255 ASP A CA 1
ATOM 2024 C C . ASP A 1 255 ? -1.148 13.341 17.998 1.00 72.25 255 ASP A C 1
ATOM 2026 O O . ASP A 1 255 ? -0.748 12.306 18.535 1.00 72.25 255 ASP A O 1
ATOM 2030 N N . ARG A 1 256 ? -1.589 13.353 16.734 1.00 78.75 256 ARG A N 1
ATOM 2031 C CA . ARG A 1 256 ? -1.618 12.174 15.867 1.00 78.75 256 ARG A CA 1
ATOM 2032 C C . ARG A 1 256 ? -0.224 11.590 15.636 1.00 78.75 256 ARG A C 1
ATOM 2034 O O . ARG A 1 256 ? -0.073 10.383 15.778 1.00 78.75 256 ARG A O 1
ATOM 2041 N N . ILE A 1 257 ? 0.785 12.405 15.306 1.00 82.06 257 ILE A N 1
ATOM 2042 C CA . ILE A 1 257 ? 2.144 11.901 15.037 1.00 82.06 257 ILE A CA 1
ATOM 2043 C C . ILE A 1 257 ? 2.695 11.213 16.285 1.00 82.06 257 ILE A C 1
ATOM 2045 O O . ILE A 1 257 ? 3.225 10.106 16.193 1.00 82.06 257 ILE A O 1
ATOM 2049 N N . ALA A 1 258 ? 2.521 11.822 17.461 1.00 83.81 258 ALA A N 1
ATOM 2050 C CA . ALA A 1 258 ? 2.915 11.207 18.725 1.00 83.81 258 ALA A CA 1
ATOM 2051 C C . ALA A 1 258 ? 2.173 9.879 18.967 1.00 83.81 258 ALA A C 1
ATOM 2053 O O . ALA A 1 258 ? 2.791 8.872 19.320 1.00 83.81 258 ALA A O 1
ATOM 2054 N N . ALA A 1 259 ? 0.862 9.847 18.719 1.00 87.56 259 ALA A N 1
ATOM 2055 C CA . ALA A 1 259 ? 0.059 8.642 18.866 1.00 87.56 259 ALA A CA 1
ATOM 2056 C C . ALA A 1 259 ? 0.428 7.547 17.846 1.00 87.56 259 ALA A C 1
ATOM 2058 O O . ALA A 1 259 ? 0.306 6.366 18.163 1.00 87.56 259 ALA A O 1
ATOM 2059 N N . ASP A 1 260 ? 0.820 7.907 16.622 1.00 89.69 260 ASP A N 1
ATOM 2060 C CA . ASP A 1 260 ? 1.249 6.972 15.575 1.00 89.69 260 ASP A CA 1
ATOM 2061 C C . ASP A 1 260 ? 2.643 6.410 15.907 1.00 89.69 260 ASP A C 1
ATOM 2063 O O . ASP A 1 260 ? 2.859 5.201 15.824 1.00 89.69 260 ASP A O 1
ATOM 2067 N N . LYS A 1 261 ? 3.567 7.258 16.387 1.00 88.62 261 LYS A N 1
ATOM 2068 C CA . LYS A 1 261 ? 4.881 6.845 16.918 1.00 88.62 261 LYS A CA 1
ATOM 2069 C C . LYS A 1 261 ? 4.737 5.863 18.082 1.00 88.62 261 LYS A C 1
ATOM 2071 O O . LYS A 1 261 ? 5.499 4.905 18.155 1.00 88.62 261 LYS A O 1
ATOM 2076 N N . ALA A 1 262 ? 3.741 6.050 18.950 1.00 90.75 262 ALA A N 1
ATOM 2077 C CA . ALA A 1 262 ? 3.492 5.160 20.086 1.00 90.75 262 ALA A CA 1
ATOM 2078 C C . ALA A 1 262 ? 3.103 3.726 19.677 1.00 90.75 262 ALA A C 1
ATOM 2080 O O . ALA A 1 262 ? 3.346 2.789 20.437 1.00 90.75 262 ALA A O 1
ATOM 2081 N N . ILE A 1 263 ? 2.511 3.542 18.491 1.00 91.12 263 ILE A N 1
ATOM 2082 C CA . ILE A 1 263 ? 2.140 2.220 17.961 1.00 91.12 263 ILE A CA 1
ATOM 2083 C C . ILE A 1 263 ? 3.088 1.725 16.866 1.00 91.12 263 ILE A C 1
ATOM 2085 O O . ILE A 1 263 ? 2.926 0.589 16.412 1.00 91.12 263 ILE A O 1
ATOM 2089 N N . SER A 1 264 ? 4.024 2.567 16.422 1.00 91.44 264 SER A N 1
ATOM 2090 C CA . SER A 1 264 ? 4.994 2.244 15.384 1.00 91.44 264 SER A CA 1
ATOM 2091 C C . SER A 1 264 ? 6.002 1.207 15.873 1.00 91.44 264 SER A C 1
ATOM 2093 O O . SER A 1 264 ? 6.409 1.190 17.036 1.00 91.44 264 SER A O 1
ATOM 2095 N N . ILE A 1 265 ? 6.429 0.328 14.969 1.00 88.81 265 ILE A N 1
ATOM 2096 C CA . ILE A 1 265 ? 7.544 -0.582 15.224 1.00 88.81 265 ILE A CA 1
ATOM 2097 C C . ILE A 1 265 ? 8.797 0.052 14.620 1.00 88.81 265 ILE A C 1
ATOM 2099 O O . ILE A 1 265 ? 8.825 0.333 13.425 1.00 88.81 265 ILE A O 1
ATOM 2103 N N . LYS A 1 266 ? 9.890 0.180 15.381 1.00 75.81 266 LYS A N 1
ATOM 2104 C CA . LYS A 1 266 ? 11.169 0.710 14.864 1.00 75.81 266 LYS A CA 1
ATOM 2105 C C . LYS A 1 266 ? 11.864 -0.247 13.895 1.00 75.81 266 LYS A C 1
ATOM 2107 O O . LYS A 1 266 ? 12.029 -1.417 14.269 1.00 75.81 266 LYS A O 1
ATOM 2112 N N . PRO A 1 267 ? 12.226 0.185 12.671 1.00 63.84 267 PRO A N 1
ATOM 2113 C CA . PRO A 1 267 ? 12.869 -0.681 11.689 1.00 63.84 267 PRO A CA 1
ATOM 2114 C C . PRO A 1 267 ? 14.120 -1.329 12.269 1.00 63.84 267 PRO A C 1
ATOM 2116 O O . PRO A 1 267 ? 14.951 -0.670 12.888 1.00 63.84 267 PRO A O 1
ATOM 2119 N N . LYS A 1 268 ? 14.222 -2.653 12.103 1.00 60.72 268 LYS A N 1
ATOM 2120 C CA . LYS A 1 268 ? 15.482 -3.366 12.300 1.00 60.72 268 LYS A CA 1
ATOM 2121 C C . LYS A 1 268 ? 16.298 -3.113 11.039 1.00 60.72 268 LYS A C 1
ATOM 2123 O O . LYS A 1 268 ? 16.273 -3.932 10.135 1.00 60.72 268 LYS A O 1
ATOM 2128 N N . ILE A 1 269 ? 16.913 -1.941 10.947 1.00 56.25 269 ILE A N 1
ATOM 2129 C CA . ILE A 1 269 ? 17.828 -1.643 9.847 1.00 56.25 269 ILE A CA 1
ATOM 2130 C C . ILE A 1 269 ? 19.085 -2.467 10.117 1.00 56.25 269 ILE A C 1
ATOM 2132 O O . ILE A 1 269 ? 19.731 -2.291 11.152 1.00 56.25 269 ILE A O 1
ATOM 2136 N N . THR A 1 270 ? 19.386 -3.418 9.242 1.00 52.50 270 THR A N 1
ATOM 2137 C CA . THR A 1 270 ? 20.653 -4.152 9.270 1.00 52.50 270 THR A CA 1
ATOM 2138 C C . THR A 1 270 ? 21.687 -3.411 8.424 1.00 52.50 270 THR A C 1
ATOM 2140 O O . THR A 1 270 ? 21.330 -2.710 7.482 1.00 52.50 270 THR A O 1
ATOM 2143 N N . GLU A 1 271 ? 22.982 -3.549 8.726 1.00 44.22 271 GLU A N 1
ATOM 2144 C CA . GLU A 1 271 ? 24.061 -2.887 7.961 1.00 44.22 271 GLU A CA 1
ATOM 2145 C C . GLU A 1 271 ? 24.034 -3.230 6.453 1.00 44.22 271 GLU A C 1
ATOM 2147 O O . GLU A 1 271 ? 24.517 -2.454 5.633 1.00 44.22 271 GLU A O 1
ATOM 2152 N N . GLY A 1 272 ? 23.411 -4.351 6.063 1.00 47.94 272 GLY A N 1
ATOM 2153 C CA . GLY A 1 272 ? 23.191 -4.732 4.663 1.00 47.94 272 GLY A CA 1
ATOM 2154 C C . GLY A 1 272 ? 22.073 -3.960 3.949 1.00 47.94 272 GLY A C 1
ATOM 2155 O O . GLY A 1 272 ? 22.096 -3.875 2.722 1.00 47.94 272 GLY A O 1
ATOM 2156 N N . ASP A 1 273 ? 21.142 -3.352 4.690 1.00 50.06 273 ASP A N 1
ATOM 2157 C CA . ASP A 1 273 ? 20.077 -2.486 4.157 1.00 50.06 273 ASP A CA 1
ATOM 2158 C C . ASP A 1 273 ? 20.595 -1.080 3.813 1.00 50.06 273 ASP A C 1
ATOM 2160 O O . ASP A 1 273 ? 19.885 -0.281 3.216 1.00 50.06 273 ASP A O 1
ATOM 2164 N N . ALA A 1 274 ? 21.845 -0.771 4.172 1.00 45.66 274 ALA A N 1
ATOM 2165 C CA . ALA A 1 274 ? 22.541 0.447 3.766 1.00 45.66 274 ALA A CA 1
ATOM 2166 C C . ALA A 1 274 ? 23.342 0.273 2.463 1.00 45.66 274 ALA A C 1
ATOM 2168 O O . ALA A 1 274 ? 24.004 1.217 2.028 1.00 45.66 274 ALA A O 1
ATOM 2169 N N . LYS A 1 275 ? 23.310 -0.914 1.828 1.00 52.00 275 LYS A N 1
ATOM 2170 C CA . LYS A 1 275 ? 23.911 -1.102 0.499 1.00 52.00 275 LYS A CA 1
ATOM 2171 C C . LYS A 1 275 ? 23.308 -0.087 -0.467 1.00 52.00 275 LYS A C 1
ATOM 2173 O O . LYS A 1 275 ? 22.105 0.157 -0.439 1.00 52.00 275 LYS A O 1
ATOM 2178 N N . GLU A 1 276 ? 24.139 0.508 -1.313 1.00 54.56 276 GLU A N 1
ATOM 2179 C CA . GLU A 1 276 ? 23.694 1.427 -2.359 1.00 54.56 276 GLU A CA 1
ATOM 2180 C C . GLU A 1 276 ? 22.595 0.736 -3.179 1.00 54.56 276 GLU A C 1
ATOM 2182 O O . GLU A 1 276 ? 22.851 -0.260 -3.853 1.00 54.56 276 GLU A O 1
ATOM 2187 N N . HIS A 1 277 ? 21.351 1.223 -3.093 1.00 55.34 277 HIS A N 1
ATOM 2188 C CA . HIS A 1 277 ? 20.205 0.591 -3.763 1.00 55.34 277 HIS A CA 1
ATOM 2189 C C . HIS A 1 277 ? 20.268 0.731 -5.299 1.00 55.34 277 HIS A C 1
ATOM 2191 O O . HIS A 1 277 ? 19.405 0.232 -6.026 1.00 55.34 277 HIS A O 1
ATOM 2197 N N . GLY A 1 278 ? 21.317 1.391 -5.806 1.00 62.38 278 GLY A N 1
ATOM 2198 C CA . GLY A 1 278 ? 21.473 1.728 -7.210 1.00 62.38 278 GLY A CA 1
ATOM 2199 C C . GLY A 1 278 ? 20.215 2.408 -7.740 1.00 62.38 278 GLY A C 1
ATOM 2200 O O . GLY A 1 278 ? 19.545 3.145 -7.022 1.00 62.38 278 GLY A O 1
ATOM 2201 N N . HIS A 1 279 ? 19.882 2.104 -8.988 1.00 69.00 279 HIS A N 1
ATOM 2202 C CA . HIS A 1 279 ? 18.656 2.544 -9.652 1.00 69.00 279 HIS A CA 1
ATOM 2203 C C . HIS A 1 279 ? 17.633 1.408 -9.757 1.00 69.00 279 HIS A C 1
ATOM 2205 O O . HIS A 1 279 ? 16.875 1.330 -10.722 1.00 69.00 279 HIS A O 1
ATOM 2211 N N . THR A 1 280 ? 17.624 0.502 -8.780 1.00 76.69 280 THR A N 1
ATOM 2212 C CA . THR A 1 280 ? 16.820 -0.729 -8.795 1.00 76.69 280 THR A CA 1
ATOM 2213 C C . THR A 1 280 ? 16.069 -0.889 -7.479 1.00 76.69 280 THR A C 1
ATOM 2215 O O . THR A 1 280 ? 16.420 -0.266 -6.479 1.00 76.69 280 THR A O 1
ATOM 2218 N N . ILE A 1 281 ? 15.082 -1.784 -7.436 1.00 77.75 281 ILE A N 1
ATOM 2219 C CA . ILE A 1 281 ? 14.428 -2.193 -6.182 1.00 77.75 281 ILE A CA 1
ATOM 2220 C C . ILE A 1 281 ? 15.282 -3.161 -5.339 1.00 77.75 281 ILE A C 1
ATOM 2222 O O . ILE A 1 281 ? 14.754 -3.764 -4.408 1.00 77.75 281 ILE A O 1
ATOM 2226 N N . VAL A 1 282 ? 16.578 -3.289 -5.662 1.00 73.38 282 VAL A N 1
ATOM 2227 C CA . VAL A 1 282 ? 17.581 -4.220 -5.117 1.00 73.38 282 VAL A CA 1
ATOM 2228 C C . VAL A 1 282 ? 17.256 -5.705 -5.304 1.00 73.38 282 VAL A C 1
ATOM 2230 O O . VAL A 1 282 ? 16.238 -6.088 -5.879 1.00 73.38 282 VAL A O 1
ATOM 2233 N N . SER A 1 283 ? 18.187 -6.567 -4.884 1.00 75.88 283 SER A N 1
ATOM 2234 C CA . SER A 1 283 ? 18.037 -8.014 -5.018 1.00 75.88 283 SER A CA 1
ATOM 2235 C C . SER A 1 283 ? 16.881 -8.525 -4.163 1.00 75.88 283 SER A C 1
ATOM 2237 O O . SER A 1 283 ? 16.813 -8.277 -2.957 1.00 75.88 283 SER A O 1
ATOM 2239 N N . LEU A 1 284 ? 15.999 -9.299 -4.795 1.00 81.69 284 LEU A N 1
ATOM 2240 C CA . LEU A 1 284 ? 14.914 -9.998 -4.115 1.00 81.69 284 LEU A CA 1
ATOM 2241 C C . LEU A 1 284 ? 15.404 -11.255 -3.376 1.00 81.69 284 LEU A C 1
ATOM 2243 O O . LEU A 1 284 ? 14.631 -11.856 -2.642 1.00 81.69 284 LEU A O 1
ATOM 2247 N N . HIS A 1 285 ? 16.681 -11.633 -3.495 1.00 80.06 285 HIS A N 1
ATOM 2248 C CA . HIS A 1 285 ? 17.249 -12.816 -2.838 1.00 80.06 285 HIS A CA 1
ATOM 2249 C C . HIS A 1 285 ? 17.121 -12.788 -1.299 1.00 80.06 285 HIS A C 1
ATOM 2251 O O . HIS A 1 285 ? 17.024 -13.831 -0.656 1.00 80.06 285 HIS A O 1
ATOM 2257 N N . ASP A 1 286 ? 17.063 -11.601 -0.695 1.00 80.88 286 ASP A N 1
ATOM 2258 C CA . ASP A 1 286 ? 16.949 -11.442 0.760 1.00 80.88 286 ASP A CA 1
ATOM 2259 C C . ASP A 1 286 ? 15.492 -11.472 1.268 1.00 80.88 286 ASP A C 1
ATOM 2261 O O . ASP A 1 286 ? 15.228 -11.090 2.407 1.00 80.88 286 ASP A O 1
ATOM 2265 N N . TYR A 1 287 ? 14.534 -11.910 0.441 1.00 89.12 287 TYR A N 1
ATOM 2266 C CA . TYR A 1 287 ? 13.114 -12.006 0.791 1.00 89.12 287 TYR A CA 1
ATOM 2267 C C . TYR A 1 287 ? 12.705 -13.478 0.972 1.00 89.12 287 TYR A C 1
ATOM 2269 O O . TYR A 1 287 ? 12.096 -14.072 0.080 1.00 89.12 287 TYR A O 1
ATOM 2277 N N . PRO A 1 288 ? 12.992 -14.101 2.133 1.00 89.81 288 PRO A N 1
ATOM 2278 C CA . PRO A 1 288 ? 12.876 -15.551 2.330 1.00 89.81 288 PRO A CA 1
ATOM 2279 C C . PRO A 1 288 ? 11.448 -16.104 2.221 1.00 89.81 288 PRO A C 1
ATOM 2281 O O . PRO A 1 288 ? 11.257 -17.319 2.195 1.00 89.81 288 PRO A O 1
ATOM 2284 N N . ARG A 1 289 ? 10.429 -15.236 2.223 1.00 93.88 289 ARG A N 1
ATOM 2285 C CA . ARG A 1 289 ? 9.014 -15.617 2.109 1.00 93.88 289 ARG A CA 1
ATOM 2286 C C . ARG A 1 289 ? 8.394 -15.270 0.761 1.00 93.88 289 ARG A C 1
ATOM 2288 O O . ARG A 1 289 ? 7.221 -15.591 0.556 1.00 93.88 289 ARG A O 1
ATOM 2295 N N . LEU A 1 290 ? 9.138 -14.626 -0.136 1.00 94.19 290 LEU A N 1
ATOM 2296 C CA . LEU A 1 290 ? 8.617 -14.223 -1.431 1.00 94.19 290 LEU A CA 1
ATOM 2297 C C . LEU A 1 290 ? 8.417 -15.472 -2.297 1.00 94.19 290 LEU A C 1
ATOM 2299 O O . LEU A 1 290 ? 9.347 -16.235 -2.554 1.00 94.19 290 LEU A O 1
ATOM 2303 N N . THR A 1 291 ? 7.165 -15.682 -2.697 1.00 95.12 291 THR A N 1
ATOM 2304 C CA . THR A 1 291 ? 6.719 -16.840 -3.494 1.00 95.12 291 THR A CA 1
ATOM 2305 C C . THR A 1 291 ? 6.211 -16.405 -4.862 1.00 95.12 291 THR A C 1
ATOM 2307 O O . THR A 1 291 ? 6.284 -17.173 -5.812 1.00 95.12 291 THR A O 1
ATOM 2310 N N . HIS A 1 292 ? 5.722 -15.169 -4.980 1.00 95.31 292 HIS A N 1
ATOM 2311 C CA . HIS A 1 292 ? 5.164 -14.630 -6.214 1.00 95.31 292 HIS A CA 1
ATOM 2312 C C . HIS A 1 292 ? 5.794 -13.272 -6.510 1.00 95.31 292 HIS A C 1
ATOM 2314 O O . HIS A 1 292 ? 5.662 -12.347 -5.706 1.00 95.31 292 HIS A O 1
ATOM 2320 N N . SER A 1 293 ? 6.448 -13.156 -7.665 1.00 91.69 293 SER A N 1
ATOM 2321 C CA . SER A 1 293 ? 7.012 -11.899 -8.154 1.00 91.69 293 SER A CA 1
ATOM 2322 C C . SER A 1 293 ? 6.529 -11.626 -9.573 1.00 91.69 293 SER A C 1
ATOM 2324 O O . SER A 1 293 ? 6.792 -12.416 -10.477 1.00 91.69 293 SER A O 1
ATOM 2326 N N . SER A 1 294 ? 5.868 -10.492 -9.768 1.00 90.94 294 SER A N 1
ATOM 2327 C CA . SER A 1 294 ? 5.554 -9.918 -11.073 1.00 90.94 294 SER A CA 1
ATOM 2328 C C . SER A 1 294 ? 6.170 -8.531 -11.132 1.00 90.94 294 SER A C 1
ATOM 2330 O O . SER A 1 294 ? 5.651 -7.601 -10.528 1.00 90.94 294 SER A O 1
ATOM 2332 N N . THR A 1 295 ? 7.301 -8.367 -11.801 1.00 87.19 295 THR A N 1
ATOM 2333 C CA . THR A 1 295 ? 8.052 -7.113 -11.685 1.00 87.19 295 THR A CA 1
ATOM 2334 C C . THR A 1 295 ? 8.487 -6.619 -13.047 1.00 87.19 295 THR A C 1
ATOM 2336 O O . THR A 1 295 ? 8.961 -7.378 -13.889 1.00 87.19 295 THR A O 1
ATOM 2339 N N . GLY A 1 296 ? 8.336 -5.319 -13.265 1.00 83.56 296 GLY A N 1
ATOM 2340 C CA . GLY A 1 296 ? 8.890 -4.655 -14.427 1.00 83.56 296 GLY A CA 1
ATOM 2341 C C . GLY A 1 296 ? 10.402 -4.798 -14.543 1.00 83.56 296 GLY A C 1
ATOM 2342 O O . GLY A 1 296 ? 11.110 -4.598 -13.558 1.00 83.56 296 GLY A O 1
ATOM 2343 N N . MET A 1 297 ? 10.898 -5.079 -15.750 1.00 80.88 297 MET A N 1
ATOM 2344 C CA . MET A 1 297 ? 12.333 -5.202 -16.015 1.00 80.88 297 MET A CA 1
ATOM 2345 C C . MET A 1 297 ? 13.088 -3.951 -15.532 1.00 80.88 297 MET A C 1
ATOM 2347 O O . MET A 1 297 ? 14.014 -4.067 -14.741 1.00 80.88 297 MET A O 1
ATOM 2351 N N . ILE A 1 298 ? 12.603 -2.747 -15.851 1.00 78.75 298 ILE A N 1
ATOM 2352 C CA . ILE A 1 298 ? 13.210 -1.476 -15.407 1.00 78.75 298 ILE A CA 1
ATOM 2353 C C . ILE A 1 298 ? 13.339 -1.378 -13.874 1.00 78.75 298 ILE A C 1
ATOM 2355 O O . ILE A 1 298 ? 14.331 -0.863 -13.366 1.00 78.75 298 ILE A O 1
ATOM 2359 N N . ALA A 1 299 ? 12.381 -1.910 -13.107 1.00 80.25 299 ALA A N 1
ATOM 2360 C CA . ALA A 1 299 ? 12.463 -1.899 -11.644 1.00 80.25 299 ALA A CA 1
ATOM 2361 C C . ALA A 1 299 ? 13.597 -2.800 -11.119 1.00 80.25 299 ALA A C 1
ATOM 2363 O O . ALA A 1 299 ? 14.180 -2.521 -10.071 1.00 80.25 299 ALA A O 1
ATOM 2364 N N . LEU A 1 300 ? 13.887 -3.881 -11.844 1.00 79.56 300 LEU A N 1
ATOM 2365 C CA . LEU A 1 300 ? 14.844 -4.920 -11.485 1.00 79.56 300 LEU A CA 1
ATOM 2366 C C . LEU A 1 300 ? 16.285 -4.560 -11.873 1.00 79.56 300 LEU A C 1
ATOM 2368 O O . LEU A 1 300 ? 17.166 -4.635 -11.020 1.00 79.56 300 LEU A O 1
ATOM 2372 N N . ILE A 1 301 ? 16.507 -4.144 -13.122 1.00 77.12 301 ILE A N 1
ATOM 2373 C CA . ILE A 1 301 ? 17.850 -3.887 -13.680 1.00 77.12 301 ILE A CA 1
ATOM 2374 C C . ILE A 1 301 ? 18.217 -2.402 -13.764 1.00 77.12 301 ILE A C 1
ATOM 2376 O O . ILE A 1 301 ? 19.391 -2.075 -13.926 1.00 77.12 301 ILE A O 1
ATOM 2380 N N . GLY A 1 302 ? 17.238 -1.506 -13.628 1.00 73.00 302 GLY A N 1
ATOM 2381 C CA . GLY A 1 302 ? 17.415 -0.067 -13.785 1.00 73.00 302 GLY A CA 1
ATOM 2382 C C . GLY A 1 302 ? 16.987 0.450 -15.159 1.00 73.00 302 GLY A C 1
ATOM 2383 O O . GLY A 1 302 ? 16.515 -0.290 -16.020 1.00 73.00 302 GLY A O 1
ATOM 2384 N N . ASP A 1 303 ? 17.108 1.762 -15.328 1.00 72.50 303 ASP A N 1
ATOM 2385 C CA . ASP A 1 303 ? 16.667 2.486 -16.522 1.00 72.50 303 ASP A CA 1
ATOM 2386 C C . ASP A 1 303 ? 17.644 2.283 -17.696 1.00 72.50 303 ASP A C 1
ATOM 2388 O O . ASP A 1 303 ? 18.866 2.191 -17.521 1.00 72.50 303 ASP A O 1
ATOM 2392 N N . TRP A 1 304 ? 17.084 2.205 -18.900 1.00 72.06 304 TRP A N 1
ATOM 2393 C CA . TRP A 1 304 ? 17.795 1.941 -20.154 1.00 72.06 304 TRP A CA 1
ATOM 2394 C C . TRP A 1 304 ? 17.553 3.012 -21.224 1.00 72.06 304 TRP A C 1
ATOM 2396 O O . TRP A 1 304 ? 17.859 2.796 -22.396 1.00 72.06 304 TRP A O 1
ATOM 2406 N N . HIS A 1 305 ? 16.944 4.145 -20.859 1.00 63.47 305 HIS A N 1
ATOM 2407 C CA . HIS A 1 305 ? 16.770 5.253 -21.790 1.00 63.47 305 HIS A CA 1
ATOM 2408 C C . HIS A 1 305 ? 18.104 5.979 -21.990 1.00 63.47 305 HIS A C 1
ATOM 2410 O O . HIS A 1 305 ? 18.577 6.691 -21.104 1.00 63.47 305 HIS A O 1
ATOM 2416 N N . ASP A 1 306 ? 18.710 5.793 -23.162 1.00 54.50 306 ASP A N 1
ATOM 2417 C CA . ASP A 1 306 ? 19.682 6.747 -23.681 1.00 54.50 306 ASP A CA 1
ATOM 2418 C C . ASP A 1 306 ? 18.954 7.950 -24.308 1.00 54.50 306 ASP A C 1
ATOM 2420 O O . ASP A 1 306 ? 17.758 7.894 -24.609 1.00 54.50 306 ASP A O 1
ATOM 2424 N N . ASP A 1 307 ? 19.671 9.057 -24.510 1.00 55.34 307 ASP A N 1
ATOM 2425 C CA . ASP A 1 307 ? 19.108 10.280 -25.103 1.00 55.34 307 ASP A CA 1
ATOM 2426 C C . ASP A 1 307 ? 18.606 10.077 -26.554 1.00 55.34 307 ASP A C 1
ATOM 2428 O O . ASP A 1 307 ? 18.003 10.985 -27.128 1.00 55.34 307 ASP A O 1
ATOM 2432 N N . SER A 1 308 ? 18.867 8.915 -27.173 1.00 61.59 308 SER A N 1
ATOM 2433 C CA . SER A 1 308 ? 18.548 8.639 -28.577 1.00 61.59 308 SER A CA 1
ATOM 2434 C C . SER A 1 308 ? 17.129 8.109 -28.781 1.00 61.59 308 SER A C 1
ATOM 2436 O O . SER A 1 308 ? 16.539 8.340 -29.835 1.00 61.59 308 SER A O 1
ATOM 2438 N N . GLY A 1 309 ? 16.563 7.428 -27.777 1.00 63.41 309 GLY A N 1
ATOM 2439 C CA . GLY A 1 309 ? 15.216 6.858 -27.847 1.00 63.41 309 GLY A CA 1
ATOM 2440 C C . GLY A 1 309 ? 15.050 5.722 -28.868 1.00 63.41 309 GLY A C 1
ATOM 2441 O O . GLY A 1 309 ? 13.921 5.277 -29.083 1.00 63.41 309 GLY A O 1
ATOM 2442 N N . GLU A 1 310 ? 16.137 5.226 -29.472 1.00 64.44 310 GLU A N 1
ATOM 2443 C CA . GLU A 1 310 ? 16.109 4.170 -30.487 1.00 64.44 310 GLU A CA 1
ATOM 2444 C C . GLU A 1 310 ? 16.809 2.881 -30.012 1.00 64.44 310 GLU A C 1
ATOM 2446 O O . GLU A 1 310 ? 17.833 2.935 -29.332 1.00 64.44 310 GLU A O 1
ATOM 2451 N N . PRO A 1 311 ? 16.281 1.692 -30.362 1.00 65.69 311 PRO A N 1
ATOM 2452 C CA . PRO A 1 311 ? 16.913 0.424 -30.020 1.00 65.69 311 PRO A CA 1
ATOM 2453 C C . PRO A 1 311 ? 18.179 0.145 -30.867 1.00 65.69 311 PRO A C 1
ATOM 2455 O O . PRO A 1 311 ? 18.253 0.565 -32.023 1.00 65.69 311 PRO A O 1
ATOM 2458 N N . PRO A 1 312 ? 19.138 -0.660 -30.367 1.00 64.44 312 PRO A N 1
ATOM 2459 C CA . PRO A 1 312 ? 19.086 -1.359 -29.090 1.00 64.44 312 PRO A CA 1
ATOM 2460 C C . PRO A 1 312 ? 19.348 -0.420 -27.911 1.00 64.44 312 PRO A C 1
ATOM 2462 O O . PRO A 1 312 ? 20.362 0.276 -27.879 1.00 64.44 312 PRO A O 1
ATOM 2465 N N . PHE A 1 313 ? 18.453 -0.458 -26.924 1.00 72.62 313 PHE A N 1
ATOM 2466 C CA . PHE A 1 313 ? 18.628 0.297 -25.689 1.00 72.62 313 PHE A CA 1
ATOM 2467 C C . PHE A 1 313 ? 19.825 -0.254 -24.917 1.00 72.62 313 PHE A C 1
ATOM 2469 O O . PHE A 1 313 ? 20.150 -1.438 -25.032 1.00 72.62 313 PHE A O 1
ATOM 2476 N N . LYS A 1 314 ? 20.461 0.596 -24.115 1.00 72.19 314 LYS A N 1
ATOM 2477 C CA . LYS A 1 314 ? 21.561 0.209 -23.229 1.00 72.19 314 LYS A CA 1
ATOM 2478 C C . LYS A 1 314 ? 21.276 0.671 -21.822 1.00 72.19 314 LYS A C 1
ATOM 2480 O O . LYS A 1 314 ? 20.683 1.727 -21.618 1.00 72.19 314 LYS A O 1
ATOM 2485 N N . LEU A 1 315 ? 21.700 -0.121 -20.848 1.00 73.44 315 LEU A N 1
ATOM 2486 C CA . LEU A 1 315 ? 21.586 0.285 -19.460 1.00 73.44 315 LEU A CA 1
ATOM 2487 C C . LEU A 1 315 ? 22.416 1.548 -19.214 1.00 73.44 315 LEU A C 1
ATOM 2489 O O . LEU A 1 315 ? 23.596 1.610 -19.563 1.00 73.44 315 LEU A O 1
ATOM 2493 N N . VAL A 1 316 ? 21.816 2.543 -18.554 1.00 72.19 316 VAL A N 1
ATOM 2494 C CA . VAL A 1 316 ? 22.524 3.781 -18.176 1.00 72.19 316 VAL A CA 1
ATOM 2495 C C . VAL A 1 316 ? 23.699 3.467 -17.242 1.00 72.19 316 VAL A C 1
ATOM 2497 O O . VAL A 1 316 ? 24.741 4.124 -17.277 1.00 72.19 316 VAL A O 1
ATOM 2500 N N . LYS A 1 317 ? 23.545 2.436 -16.404 1.00 71.56 317 LYS A N 1
ATOM 2501 C CA . LYS A 1 317 ? 24.603 1.855 -15.573 1.00 71.56 317 LYS A CA 1
ATOM 2502 C C . LYS A 1 317 ? 24.509 0.331 -15.620 1.00 71.56 317 LYS A C 1
ATOM 2504 O O . LYS A 1 317 ? 23.391 -0.171 -15.638 1.00 71.56 317 LYS A O 1
ATOM 2509 N N . PRO A 1 318 ? 25.633 -0.406 -15.563 1.00 70.62 318 PRO A N 1
ATOM 2510 C CA . PRO A 1 318 ? 25.603 -1.864 -15.508 1.00 70.62 318 PRO A CA 1
ATOM 2511 C C . PRO A 1 318 ? 24.676 -2.380 -14.404 1.00 70.62 318 PRO A C 1
ATOM 2513 O O . PRO A 1 318 ? 24.634 -1.798 -13.314 1.00 70.62 318 PRO A O 1
ATOM 2516 N N . ALA A 1 319 ? 23.968 -3.479 -14.678 1.00 70.50 319 ALA A N 1
ATOM 2517 C CA . ALA A 1 319 ? 23.102 -4.108 -13.692 1.00 70.50 319 ALA A CA 1
ATOM 2518 C C . ALA A 1 319 ? 23.919 -4.466 -12.433 1.00 70.50 319 ALA A C 1
ATOM 2520 O O . ALA A 1 319 ? 25.015 -5.027 -12.545 1.00 70.50 319 ALA A O 1
ATOM 2521 N N . PRO A 1 320 ? 23.417 -4.152 -11.225 1.00 66.50 320 PRO A N 1
ATOM 2522 C CA . PRO A 1 320 ? 24.177 -4.342 -9.990 1.00 66.50 320 PRO A CA 1
ATOM 2523 C C . PRO A 1 320 ? 24.414 -5.821 -9.645 1.00 66.50 320 PRO A C 1
ATOM 2525 O O . PRO A 1 320 ? 25.275 -6.132 -8.823 1.00 66.50 320 PRO A O 1
ATOM 2528 N N . PHE A 1 321 ? 23.649 -6.733 -10.245 1.00 68.69 321 PHE A N 1
ATOM 2529 C CA . PHE A 1 321 ? 23.763 -8.178 -10.085 1.00 68.69 321 PHE A CA 1
ATOM 2530 C C . PHE A 1 321 ? 23.085 -8.893 -11.259 1.00 68.69 321 PHE A C 1
ATOM 2532 O O . PHE A 1 321 ? 22.243 -8.319 -11.949 1.00 68.69 321 PHE A O 1
ATOM 2539 N N . ARG A 1 322 ? 23.420 -10.171 -11.459 1.00 67.31 322 ARG A N 1
ATOM 2540 C CA . ARG A 1 322 ? 22.747 -11.031 -12.436 1.00 67.31 322 ARG A CA 1
ATOM 2541 C C . ARG A 1 322 ? 21.447 -11.566 -11.854 1.00 67.31 322 ARG A C 1
ATOM 2543 O O . ARG A 1 322 ? 21.445 -12.175 -10.782 1.00 67.31 322 ARG A O 1
ATOM 2550 N N . HIS A 1 323 ? 20.332 -11.359 -12.548 1.00 64.62 323 HIS A N 1
ATOM 2551 C CA . HIS A 1 323 ? 19.016 -11.734 -12.022 1.00 64.62 323 HIS A CA 1
ATOM 2552 C C . HIS A 1 323 ? 18.839 -13.239 -11.867 1.00 64.62 323 HIS A C 1
ATOM 2554 O O . HIS A 1 323 ? 18.235 -13.670 -10.886 1.00 64.62 323 HIS A O 1
ATOM 2560 N N . VAL A 1 324 ? 19.402 -14.033 -12.783 1.00 63.31 324 VAL A N 1
ATOM 2561 C CA . VAL A 1 324 ? 19.346 -15.502 -12.718 1.00 63.31 324 VAL A CA 1
ATOM 2562 C C . VAL A 1 324 ? 19.988 -16.026 -11.430 1.00 63.31 324 VAL A C 1
ATOM 2564 O O . VAL A 1 324 ? 19.495 -16.978 -10.833 1.00 63.31 324 VAL A O 1
ATOM 2567 N N . GLU A 1 325 ? 21.046 -15.364 -10.960 1.00 64.06 325 GLU A N 1
ATOM 2568 C CA . GLU A 1 325 ? 21.761 -15.712 -9.726 1.00 64.06 325 GLU A CA 1
ATOM 2569 C C . GLU A 1 325 ? 21.029 -15.224 -8.461 1.00 64.06 325 GLU A C 1
ATOM 2571 O O . GLU A 1 325 ? 21.355 -15.644 -7.354 1.00 64.06 325 GLU A O 1
ATOM 2576 N N . CYS A 1 326 ? 20.011 -14.371 -8.618 1.00 65.81 326 CYS A N 1
ATOM 2577 C CA . CYS A 1 326 ? 19.211 -13.800 -7.533 1.00 65.81 326 CYS A CA 1
ATOM 2578 C C . CYS A 1 326 ? 17.786 -14.375 -7.452 1.00 65.81 326 CYS A C 1
ATOM 2580 O O . CYS A 1 326 ? 16.963 -13.857 -6.692 1.00 65.81 326 CYS A O 1
ATOM 2582 N N . LEU A 1 327 ? 17.474 -15.428 -8.219 1.00 68.75 327 LEU A N 1
ATOM 2583 C CA . LEU A 1 327 ? 16.193 -16.122 -8.113 1.00 68.75 327 LEU A CA 1
ATOM 2584 C C . LEU A 1 327 ? 16.116 -16.877 -6.784 1.00 68.75 327 LEU A C 1
ATOM 2586 O O . LEU A 1 327 ? 16.924 -17.756 -6.487 1.00 68.75 327 LEU A O 1
ATOM 2590 N N . LEU A 1 328 ? 15.118 -16.525 -5.979 1.00 73.19 328 LEU A N 1
ATOM 2591 C CA . LEU A 1 328 ? 14.872 -17.152 -4.689 1.00 73.19 328 LEU A CA 1
ATOM 2592 C C . LEU A 1 328 ? 14.486 -18.629 -4.853 1.00 73.19 328 LEU A C 1
ATOM 2594 O O . LEU A 1 328 ? 13.581 -18.932 -5.634 1.00 73.19 328 LEU A O 1
ATOM 2598 N N . PRO A 1 329 ? 15.035 -19.540 -4.030 1.00 76.25 329 PRO A N 1
ATOM 2599 C CA . PRO A 1 329 ? 14.575 -20.928 -3.981 1.00 76.25 329 PRO A CA 1
ATOM 2600 C C . PRO A 1 329 ? 13.094 -21.078 -3.601 1.00 76.25 329 PRO A C 1
ATOM 2602 O O . PRO A 1 329 ? 12.485 -22.099 -3.902 1.00 76.25 329 PRO A O 1
ATOM 2605 N N . SER A 1 330 ? 12.518 -20.084 -2.915 1.00 85.69 330 SER A N 1
ATOM 2606 C CA . SER A 1 330 ? 11.111 -20.062 -2.501 1.00 85.69 330 SER A CA 1
ATOM 2607 C C . SER A 1 330 ? 10.146 -19.595 -3.593 1.00 85.69 330 SER A C 1
ATOM 2609 O O . SER A 1 330 ? 8.940 -19.576 -3.353 1.00 85.69 330 SER A O 1
ATOM 2611 N N . LEU A 1 331 ? 10.644 -19.165 -4.756 1.00 89.56 331 LEU A N 1
ATOM 2612 C CA . LEU A 1 331 ? 9.815 -18.567 -5.795 1.00 89.56 331 LEU A CA 1
ATOM 2613 C C . LEU A 1 331 ? 8.989 -19.637 -6.524 1.00 89.56 331 LEU A C 1
ATOM 2615 O O . LEU A 1 331 ? 9.527 -20.542 -7.155 1.00 89.56 331 LEU A O 1
ATOM 2619 N N . GLU A 1 332 ? 7.669 -19.505 -6.454 1.00 93.38 332 GLU A N 1
ATOM 2620 C CA . GLU A 1 332 ? 6.688 -20.380 -7.107 1.00 93.38 332 GLU A CA 1
ATOM 2621 C C . GLU A 1 332 ? 6.175 -19.769 -8.420 1.00 93.38 332 GLU A C 1
ATOM 2623 O O . GLU A 1 332 ? 5.787 -20.490 -9.339 1.00 93.38 332 GLU A O 1
ATOM 2628 N N . TYR A 1 333 ? 6.184 -18.437 -8.519 1.00 92.44 333 TYR A N 1
ATOM 2629 C CA . TYR A 1 333 ? 5.715 -17.690 -9.679 1.00 92.44 333 TYR A CA 1
ATOM 2630 C C . TYR A 1 333 ? 6.643 -16.512 -9.991 1.00 92.44 333 TYR A C 1
ATOM 2632 O O . TYR A 1 333 ? 6.928 -15.686 -9.119 1.00 92.44 333 TYR A O 1
ATOM 2640 N N . LEU A 1 334 ? 7.052 -16.413 -11.258 1.00 89.25 334 LEU A N 1
ATOM 2641 C CA . LEU A 1 334 ? 7.843 -15.310 -11.794 1.00 89.25 334 LEU A CA 1
ATOM 2642 C C . LEU A 1 334 ? 7.202 -14.775 -13.076 1.00 89.25 334 LEU A C 1
ATOM 2644 O O . LEU A 1 334 ? 7.023 -15.511 -14.045 1.00 89.25 334 LEU A O 1
ATOM 2648 N N . CYS A 1 335 ? 6.921 -13.478 -13.094 1.00 88.94 335 CYS A N 1
ATOM 2649 C CA . CYS A 1 335 ? 6.546 -12.725 -14.280 1.00 88.94 335 CYS A CA 1
ATOM 2650 C C . CYS A 1 335 ? 7.442 -11.488 -14.390 1.00 88.94 335 CYS A C 1
ATOM 2652 O O . CYS A 1 335 ? 7.683 -10.797 -13.400 1.00 88.94 335 CYS A O 1
ATOM 2654 N N . ILE A 1 336 ? 7.955 -11.221 -15.590 1.00 86.44 336 ILE A N 1
ATOM 2655 C CA . ILE A 1 336 ? 8.787 -10.049 -15.861 1.00 86.44 336 ILE A CA 1
ATOM 2656 C C . ILE A 1 336 ? 8.118 -9.226 -16.957 1.00 86.44 336 ILE A C 1
ATOM 2658 O O . ILE A 1 336 ? 7.960 -9.702 -18.083 1.00 86.44 336 ILE A O 1
ATOM 2662 N N . TYR A 1 337 ? 7.716 -7.998 -16.626 1.00 84.94 337 TYR A N 1
ATOM 2663 C CA . TYR A 1 337 ? 7.065 -7.095 -17.578 1.00 84.94 337 TYR A CA 1
ATOM 2664 C C . TYR A 1 337 ? 8.095 -6.300 -18.388 1.00 84.94 337 TYR A C 1
ATOM 2666 O O . TYR A 1 337 ? 9.167 -5.954 -17.893 1.00 84.94 337 TYR A O 1
ATOM 2674 N N . GLY A 1 338 ? 7.746 -5.953 -19.629 1.00 78.31 338 GLY A N 1
ATOM 2675 C CA . GLY A 1 338 ? 8.541 -5.046 -20.466 1.00 78.31 338 GLY A CA 1
ATOM 2676 C C . GLY A 1 338 ? 9.823 -5.639 -21.058 1.00 78.31 338 GLY A C 1
ATOM 2677 O O . GLY A 1 338 ? 10.593 -4.898 -21.658 1.00 78.31 338 GLY A O 1
ATOM 2678 N N . TYR A 1 339 ? 10.062 -6.947 -20.927 1.00 80.50 339 TYR A N 1
ATOM 2679 C CA . TYR A 1 339 ? 11.185 -7.614 -21.587 1.00 80.50 339 TYR A CA 1
ATOM 2680 C C . TYR A 1 339 ? 10.836 -8.020 -23.020 1.00 80.50 339 TYR A C 1
ATOM 2682 O O . TYR A 1 339 ? 9.852 -8.723 -23.258 1.00 80.50 339 TYR A O 1
ATOM 2690 N N . VAL A 1 340 ? 11.682 -7.621 -23.969 1.00 82.06 340 VAL A N 1
ATOM 2691 C CA . VAL A 1 340 ? 11.623 -8.063 -25.363 1.00 82.06 340 VAL A CA 1
ATOM 2692 C C . VAL A 1 340 ? 13.034 -8.445 -25.797 1.00 82.06 340 VAL A C 1
ATOM 2694 O O . VAL A 1 340 ? 13.929 -7.603 -25.840 1.00 82.06 340 VAL A O 1
ATOM 2697 N N . ARG A 1 341 ? 13.235 -9.724 -26.124 1.00 82.75 341 ARG A N 1
ATOM 2698 C CA . ARG A 1 341 ? 14.536 -10.234 -26.569 1.00 82.75 341 ARG A CA 1
ATOM 2699 C C . ARG A 1 341 ? 15.028 -9.484 -27.810 1.00 82.75 341 ARG A C 1
ATOM 2701 O O . ARG A 1 341 ? 14.262 -9.293 -28.754 1.00 82.75 341 ARG A O 1
ATOM 2708 N N . GLY A 1 342 ? 16.305 -9.116 -27.827 1.00 82.31 342 GLY A N 1
ATOM 2709 C CA . GLY A 1 342 ? 16.957 -8.392 -28.919 1.00 82.31 342 GLY A CA 1
ATOM 2710 C C . GLY A 1 342 ? 16.759 -6.876 -28.883 1.00 82.31 342 GLY A C 1
ATOM 2711 O O . GLY A 1 342 ? 17.338 -6.181 -29.715 1.00 82.31 342 GLY A O 1
ATOM 2712 N N . VAL A 1 343 ? 15.965 -6.353 -27.941 1.00 79.94 343 VAL A N 1
ATOM 2713 C CA . VAL A 1 343 ? 15.753 -4.905 -27.778 1.00 79.94 343 VAL A CA 1
ATOM 2714 C C . VAL A 1 343 ? 16.830 -4.267 -26.901 1.00 79.94 343 VAL A C 1
ATOM 2716 O O . VAL A 1 343 ? 17.189 -3.117 -27.139 1.00 79.94 343 VAL A O 1
ATOM 2719 N N . ASN A 1 344 ? 17.371 -4.997 -25.922 1.00 78.19 344 ASN A N 1
ATOM 2720 C CA . ASN A 1 344 ? 18.469 -4.523 -25.084 1.00 78.19 344 ASN A CA 1
ATOM 2721 C C . ASN A 1 344 ? 19.479 -5.665 -24.835 1.00 78.19 344 ASN A C 1
ATOM 2723 O O . ASN A 1 344 ? 19.172 -6.584 -24.070 1.00 78.19 344 ASN A O 1
ATOM 2727 N N . PRO A 1 345 ? 20.667 -5.632 -25.471 1.00 79.44 345 PRO A N 1
ATOM 2728 C CA . PRO A 1 345 ? 21.666 -6.690 -25.344 1.00 79.44 345 PRO A CA 1
ATOM 2729 C C . PRO A 1 345 ? 22.216 -6.810 -23.920 1.00 79.44 345 PRO A C 1
ATOM 2731 O O . PRO A 1 345 ? 22.488 -7.923 -23.481 1.00 79.44 345 PRO A O 1
ATOM 2734 N N . ASP A 1 346 ? 22.300 -5.706 -23.169 1.00 76.88 346 ASP A N 1
ATOM 2735 C CA . ASP A 1 346 ? 22.782 -5.729 -21.783 1.00 76.88 346 ASP A CA 1
ATOM 2736 C C . ASP A 1 346 ? 21.858 -6.575 -20.891 1.00 76.88 346 ASP A C 1
ATOM 2738 O O . ASP A 1 346 ? 22.296 -7.152 -19.901 1.00 76.88 346 ASP A O 1
ATOM 2742 N N . VAL A 1 347 ? 20.576 -6.674 -21.253 1.00 77.56 347 VAL A N 1
ATOM 2743 C CA . VAL A 1 347 ? 19.552 -7.443 -20.529 1.00 77.56 347 VAL A CA 1
ATOM 2744 C C . VAL A 1 347 ? 19.475 -8.881 -21.008 1.00 77.56 347 VAL A C 1
ATOM 2746 O O . VAL A 1 347 ? 19.252 -9.781 -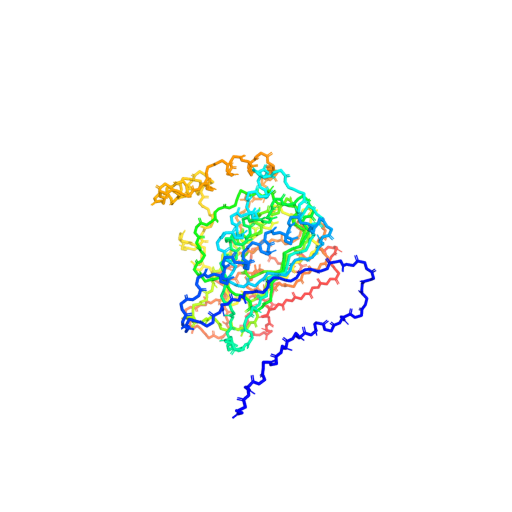20.204 1.00 77.56 347 VAL A O 1
ATOM 2749 N N . ASP A 1 348 ? 19.671 -9.106 -22.307 1.00 78.38 348 ASP A N 1
ATOM 2750 C CA . ASP A 1 348 ? 19.691 -10.448 -22.892 1.00 78.38 348 ASP A CA 1
ATOM 2751 C C . ASP A 1 348 ? 20.845 -11.310 -22.353 1.00 78.38 348 ASP A C 1
ATOM 2753 O O . ASP A 1 348 ? 20.751 -12.539 -22.364 1.00 78.38 348 ASP A O 1
ATOM 2757 N N . GLU A 1 349 ? 21.924 -10.677 -21.886 1.00 70.62 349 GLU A N 1
ATOM 2758 C CA . GLU A 1 349 ? 23.119 -11.341 -21.355 1.00 70.62 349 GLU A CA 1
ATOM 2759 C C . GLU A 1 349 ? 23.135 -11.475 -19.810 1.00 70.62 349 GLU A C 1
ATOM 2761 O O . GLU A 1 349 ? 24.010 -12.165 -19.266 1.00 70.62 349 GLU A O 1
ATOM 2766 N N . CYS A 1 350 ? 22.171 -10.863 -19.102 1.00 63.94 350 CYS A N 1
ATOM 2767 C CA . CYS A 1 350 ? 22.127 -10.772 -17.630 1.00 63.94 350 CYS A CA 1
ATOM 2768 C C . CYS A 1 350 ? 21.690 -12.052 -16.902 1.00 63.94 350 CYS A C 1
ATOM 2770 O O . CYS A 1 350 ? 20.599 -12.595 -17.185 1.00 63.94 350 CYS A O 1
#

Nearest PDB structures (foldseek):
  7wmz-assembly2_A  TM=1.751E-01  e=5.416E-01  Mycolicibacterium smegmatis MC2 155
  8uy1-assembly1_D  TM=2.197E-01  e=3.389E+00  Thermochaetoides thermophila DSM 1495
  4v1u-assembly1_A  TM=2.157E-01  e=5.771E+00  Lyngbya aestuarii

Sequence (350 aa):
MSKPNRRINAIPLLPSKNTANTRRCAVMGWNACESDGNCSSLKFEVVVIALLFSFCKNITTLYLAEELHHSVDEYMIKLNYGDIKNTGLQSLKHVHFTAGRPDMNDSRYYATIEILRYMLPIHRLSLLESVTMDALQEYQPIYVYFVPRSGNIKKLEIYLMRMISIPKALAEFKLSIGGIWSIDGGSQIYSSSQIGKDLAAHKDTLRVLDIDACISISISADNYPGYKHEYDEADMEERVCQHVRGRPGDPYGRDRIAADKAISIKPKITEGDAKEHGHTIVSLHDYPRLTHSSTGMIALIGDWHDDSGEPPFKLVKPAPFRHVECLLPSLEYLCIYGYVRGVNPDVDEC

pLDDT: mean 72.68, std 17.76, range [21.56, 98.06]

Foldseek 3Di:
DDDDDDDDPPPPPDDDPDDPDAAEDEDAADDDPPDDDCPPVVVVVLVVLLVCQQVCLQHQEYEDEAHDDVSNLVSLLCVLLVVDPGNGCLNHAEYEYEHRCPPPDDPLEADEHQVLSVCNSPFQRPRHAEYAYDRYDYDPNDLRDAQFQLGCYQEYHDQDLNCLRSHVAHAEYAHAPPNGAYPVNDAAAAQLLVSLLSCVLHLARYAYAHDHQLVRYAVVLVVDPVNDPPPDPVNSLVVLVVVQVVDPPPPCRDVVNVSSVVRGDDRPDDPVSPPRSDRASDQSLSRQNHAYDAEEPCNQQNDFDDPPNAPLTEHPDQGPDDNVVRDHPNHNYYHYPPDDPRSHVSNNVD

Mean predicted aligned error: 12.18 Å

Organism: NCBI:txid33205